Protein AF-0000000080642625 (afdb_homodimer)

Foldseek 3Di:
DDDPVLVVLLVLLLVLVLVVLLPDALVPDAPVVSCVSSVHDPVSVVVVAVGSVRSVVVNLVVVLVVLLVQLVPDPDLDSLLSVLVVCVVSLSNLLSLLPHPCVVVSLVSNLVSQLVSLQVVLVPHDHPLSVCLVPDPCNSVSSSVVSNVSSVVSSCVSPVVDPDDSVRSVVVVVCPCVNVVD/DQDPVLVVLLVLLLVLVLVVLLPAALVPDAPVVSCVSSVHDPVSVVVVAVGSVRSVVVNLVVVLVVLLVQLVPDPDLDSLLSVLVVCVVSLSNLLSLLPHPCVVVSLVSSLVSQLVSLQVVLVPDDHPLSVCLVPDPCNSVSSSVVSNVSSVVSSCVSPVVDPDDSVRSVVVVVCPCVRVVD

Radius of gyration: 21.97 Å; Cα contacts (8 Å, |Δi|>4): 404; chains: 2; bounding box: 51×53×53 Å

pLDDT: mean 86.21, std 11.88, range [26.05, 97.94]

Solvent-accessible surface area (backbone atoms only — not comparable to full-atom values): 19094 Å² total; per-residue (Å²): 130,78,49,75,70,51,48,50,50,51,51,45,48,38,48,44,50,53,56,45,28,50,77,38,42,54,77,75,58,46,67,66,57,48,22,63,76,53,72,48,53,70,69,61,48,55,73,78,29,91,45,68,64,56,44,45,55,52,32,50,50,51,50,47,50,51,50,51,51,48,47,70,69,45,90,52,79,37,68,65,46,36,50,50,51,49,48,61,76,37,43,54,35,47,30,22,44,55,70,23,92,54,25,65,60,53,50,50,53,48,25,55,48,42,17,53,47,46,53,62,43,18,78,75,41,82,33,71,66,22,45,46,34,60,70,40,98,51,37,67,57,48,21,41,22,53,22,29,13,52,46,43,45,51,47,38,42,49,66,60,75,42,92,70,50,70,66,57,53,42,47,49,58,66,44,25,41,25,55,67,39,59,131,78,50,74,69,53,48,51,50,51,50,46,48,38,49,45,50,52,57,45,28,51,76,36,42,54,76,74,57,48,68,65,58,49,22,63,77,54,72,50,51,72,68,62,50,55,72,78,29,90,45,68,63,56,43,46,54,53,32,50,52,49,50,48,50,51,50,52,52,47,46,70,69,46,91,52,81,37,70,65,46,35,51,50,51,50,47,62,78,38,42,53,35,47,30,23,44,55,70,23,91,55,25,65,60,51,51,50,53,49,26,54,50,41,16,52,48,46,54,63,42,17,77,75,44,81,32,72,66,22,45,43,33,60,71,41,96,51,36,68,58,49,21,40,19,52,24,29,13,52,47,45,47,51,48,38,42,49,66,60,77,42,90,70,51,72,66,57,51,44,47,48,59,66,45,23,40,25,56,69,44,44

Nearest PDB structures (foldseek):
  6hs0-assembly1_A  TM=5.561E-01  e=3.247E-04  Mycobacterium tuberculosis H37Rv
  5icj-assembly1_B  TM=5.476E-01  e=5.257E-04  Mycobacterium tuberculosis
  2qib-assembly1_B  TM=6.666E-01  e=9.036E-03  Streptomyces coelicolor A3(2)
  7k1a-assembly1_B  TM=4.190E-01  e=2.487E-02  Pseudomonas putida DOT-T1E
  8v90-assembly2_C  TM=4.269E-01  e=3.321E-02  Pseudomonas putida DOT-T1E

Secondary structure (DSSP, 8-state):
---HHHHHHHHHHHHHHHHHTTTS-GGG--HHHHHHHHT--HHHHHHH-SSHHHHHHHHHHHHHHHHHHHHHHS--SSHHHHHHHHHHHTHHHHHHHHTSTTHHHHHHHHHHHHHHHHHHHHTT--SHHHHHHHH-S-HHHHHHHHHHHHHHHHHHHHTTS----HHHHHHHHHSHHHHT--/---HHHHHHHHHHHHHHHHHTTTS-GGG--HHHHHHHHT--HHHHHHH-SSHHHHHHHHHHHHHHHHHHHHHHS--SSHHHHHHHHHHHTHHHHHHHHTSTTHHHHHHHHHHHHHHHHHHHHTT--SHHHHHHHH-S-HHHHHHHHHHHHHHHHHHHHTTS----HHHHHHHHHSHHHHT--

InterPro domains:
  IPR001647 DNA-binding HTH domain, TetR-type [PF00440] (13-56)
  IPR001647 DNA-binding HTH domain, TetR-type [PS50977] (7-67)
  IPR009057 Homedomain-like superfamily [SSF46689] (7-69)
  IPR039532 Transcriptional regulator TetR, C-terminal, Firmicutes type [PF14278] (78-174)
  IPR050624 Nucleoid occlusion factor SlmA/HTH-type transcriptional regulator [PTHR43479] (5-173)

Sequence (364 aa):
MYTSAQKRTVQHIIQTCFDLLHEIDFDQLTVQKICEESDINRSTFYRYFEDKYNLLYHVTQHITELLYKEVQATRCDSIFEALIYYVDANKKLFKHLAISSRQVDIFNALNQIGSKLLKEQSSTNNDVLSIKIRHSKHPQLLCDFYSSGIIEVLKQWQKNNYTYTVDELVEMTKEGPDNIFLMYTSAQKRTVQHIIQTCFDLLHEIDFDQLTVQKICEESDINRSTFYRYFEDKYNLLYHVTQHITELLYKEVQATRCDSIFEALIYYVDANKKLFKHLAISSRQVDIFNALNQIGSKLLKEQSSTNNDVLSIKIRHSKHPQLLCDFYSSGIIEVLKQWQKNNYTYTVDELVEMTKEGPDNIFL

Organism: Staphylococcus saprophyticus subsp. saprophyticus (strain ATCC 15305 / DSM 20229 / NCIMB 8711 / NCTC 7292 / S-41) (NCBI:txid342451)

Structure (mmCIF, N/CA/C/O backbone):
data_AF-0000000080642625-model_v1
#
loop_
_entity.id
_entity.type
_entity.pdbx_description
1 polymer 'Putative transcriptional regulators'
#
loop_
_atom_site.group_PDB
_atom_site.id
_atom_site.type_symbol
_atom_site.label_atom_id
_atom_site.label_alt_id
_atom_site.label_comp_id
_atom_site.label_asym_id
_atom_site.label_entity_id
_atom_site.label_seq_id
_atom_site.pdbx_PDB_ins_code
_atom_site.Cartn_x
_atom_site.Cartn_y
_atom_site.Cartn_z
_atom_site.occupancy
_atom_site.B_iso_or_equiv
_atom_site.auth_seq_id
_atom_site.auth_comp_id
_atom_site.auth_asym_id
_atom_site.auth_atom_id
_atom_site.pdbx_PDB_model_num
ATOM 1 N N . MET A 1 1 ? 18.188 10.844 24.875 1 68.75 1 MET A N 1
ATOM 2 C CA . MET A 1 1 ? 17.016 11.711 24.953 1 68.75 1 MET A CA 1
ATOM 3 C C . MET A 1 1 ? 17.344 13.117 24.453 1 68.75 1 MET A C 1
ATOM 5 O O . MET A 1 1 ? 18.328 13.719 24.891 1 68.75 1 MET A O 1
ATOM 9 N N . TYR A 1 2 ? 16.656 13.453 23.391 1 76 2 TYR A N 1
ATOM 10 C CA . TYR A 1 2 ? 16.953 14.758 22.812 1 76 2 TYR A CA 1
ATOM 11 C C . TYR A 1 2 ? 16.609 15.875 23.781 1 76 2 TYR A C 1
ATOM 13 O O . TYR A 1 2 ? 15.625 15.789 24.516 1 76 2 TYR A O 1
ATOM 21 N N . THR A 1 3 ? 17.469 16.797 23.984 1 87.5 3 THR A N 1
ATOM 22 C CA . THR A 1 3 ? 17.156 18.031 24.703 1 87.5 3 THR A CA 1
ATOM 23 C C . THR A 1 3 ? 16.062 18.812 23.984 1 87.5 3 THR A C 1
ATOM 25 O O . THR A 1 3 ? 15.703 18.5 22.859 1 87.5 3 THR A O 1
ATOM 28 N N . SER A 1 4 ? 15.43 19.781 24.719 1 89.06 4 SER A N 1
ATOM 29 C CA . SER A 1 4 ? 14.391 20.609 24.125 1 89.06 4 SER A CA 1
ATOM 30 C C . SER A 1 4 ? 14.898 21.312 22.875 1 89.06 4 SER A C 1
ATOM 32 O O . SER A 1 4 ? 14.172 21.438 21.891 1 89.06 4 SER A O 1
ATOM 34 N N . ALA A 1 5 ? 16.094 21.828 22.953 1 87.88 5 ALA A N 1
ATOM 35 C CA . ALA A 1 5 ? 16.703 22.5 21.812 1 87.88 5 ALA A CA 1
ATOM 36 C C . ALA A 1 5 ? 16.891 21.547 20.625 1 87.88 5 ALA A C 1
ATOM 38 O O . ALA A 1 5 ? 16.656 21.922 19.484 1 87.88 5 ALA A O 1
ATOM 39 N N . GLN A 1 6 ? 17.297 20.359 20.875 1 90.12 6 GLN A N 1
ATOM 40 C CA . GLN A 1 6 ? 17.5 19.344 19.844 1 90.12 6 GLN A CA 1
ATOM 41 C C . GLN A 1 6 ? 16.188 18.953 19.188 1 90.12 6 GLN A C 1
ATOM 43 O O . GLN A 1 6 ? 16.109 18.781 17.969 1 90.12 6 GLN A O 1
ATOM 48 N N . LYS A 1 7 ? 15.172 18.891 20.016 1 92.12 7 LYS A N 1
ATOM 49 C CA . LYS A 1 7 ? 13.852 18.562 19.5 1 92.12 7 LYS A CA 1
ATOM 50 C C . LYS A 1 7 ? 13.352 19.656 18.547 1 92.12 7 LYS A C 1
ATOM 52 O O . LYS A 1 7 ? 12.734 19.359 17.531 1 92.12 7 LYS A O 1
ATOM 57 N N . ARG A 1 8 ? 13.586 20.891 18.906 1 93.44 8 ARG A N 1
ATOM 58 C CA . ARG A 1 8 ? 13.188 22.016 18.062 1 93.44 8 ARG A CA 1
ATOM 59 C C . ARG A 1 8 ? 13.922 21.984 16.734 1 93.44 8 ARG A C 1
ATOM 61 O O . ARG A 1 8 ? 13.344 22.312 15.695 1 93.44 8 ARG A O 1
ATOM 68 N N . THR A 1 9 ? 15.18 21.625 16.859 1 94.5 9 THR A N 1
ATOM 69 C CA . THR A 1 9 ? 15.977 21.531 15.633 1 94.5 9 THR A CA 1
ATOM 70 C C . THR A 1 9 ? 15.422 20.438 14.719 1 94.5 9 THR A C 1
ATOM 72 O O . THR A 1 9 ? 15.266 20.656 13.516 1 94.5 9 THR A O 1
ATOM 75 N N . VAL A 1 10 ? 15.102 19.328 15.281 1 96.12 10 VAL A N 1
ATOM 76 C CA . VAL A 1 10 ? 14.555 18.203 14.531 1 96.12 10 VAL A CA 1
ATOM 77 C C . VAL A 1 10 ? 13.25 18.625 13.852 1 96.12 10 VAL A C 1
ATOM 79 O O . VAL A 1 10 ? 13.055 18.391 12.656 1 96.12 10 VAL A O 1
ATOM 82 N N . GLN A 1 11 ? 12.43 19.281 14.578 1 96.06 11 GLN A N 1
ATOM 83 C CA . GLN A 1 11 ? 11.141 19.719 14.047 1 96.06 11 GLN A CA 1
ATOM 84 C C . GLN A 1 11 ? 11.32 20.75 12.938 1 96.06 11 GLN A C 1
ATOM 86 O O . GLN A 1 11 ? 10.57 20.75 11.961 1 96.06 11 GLN A O 1
ATOM 91 N N . HIS A 1 12 ? 12.289 21.547 13.219 1 96.94 12 HIS A N 1
ATOM 92 C CA . HIS A 1 12 ? 12.586 22.562 12.219 1 96.94 12 HIS A CA 1
ATOM 93 C C . HIS A 1 12 ? 13.023 21.922 10.898 1 96.94 12 HIS A C 1
ATOM 95 O O . HIS A 1 12 ? 12.586 22.344 9.828 1 96.94 12 HIS A O 1
ATOM 101 N N . ILE A 1 13 ? 13.836 20.906 10.961 1 97.56 13 ILE A N 1
ATOM 102 C CA . ILE A 1 13 ? 14.32 20.219 9.773 1 97.56 13 ILE A CA 1
ATOM 103 C C . ILE A 1 13 ? 13.156 19.5 9.086 1 97.56 13 ILE A C 1
ATOM 105 O O . ILE A 1 13 ? 13 19.594 7.863 1 97.56 13 ILE A O 1
ATOM 109 N N . ILE A 1 14 ? 12.32 18.875 9.828 1 97.31 14 ILE A N 1
ATOM 110 C CA . ILE A 1 14 ? 11.156 18.172 9.312 1 97.31 14 ILE A CA 1
ATOM 111 C C . ILE A 1 14 ? 10.227 19.156 8.602 1 97.31 14 ILE A C 1
ATOM 113 O O . ILE A 1 14 ? 9.797 18.906 7.473 1 97.31 14 ILE A O 1
ATOM 117 N N . GLN A 1 15 ? 10.016 20.297 9.25 1 96.5 15 GLN A N 1
ATOM 118 C CA . GLN A 1 15 ? 9.133 21.312 8.688 1 96.5 15 GLN A CA 1
ATOM 119 C C . GLN A 1 15 ? 9.711 21.891 7.398 1 96.5 15 GLN A C 1
ATOM 121 O O . GLN A 1 15 ? 8.984 22.141 6.434 1 96.5 15 GLN A O 1
ATOM 126 N N . THR A 1 16 ? 10.938 22.125 7.461 1 97.56 16 THR A N 1
ATOM 127 C CA . THR A 1 16 ? 11.602 22.656 6.273 1 97.56 16 THR A CA 1
ATOM 128 C C . THR A 1 16 ? 11.469 21.688 5.102 1 97.56 16 THR A C 1
ATOM 130 O O . THR A 1 16 ? 11.141 22.094 3.984 1 97.56 16 THR A O 1
ATOM 133 N N . CYS A 1 17 ? 11.773 20.422 5.332 1 96.75 17 CYS A N 1
ATOM 134 C CA . CYS A 1 17 ? 11.625 19.406 4.289 1 96.75 17 CYS A CA 1
ATOM 135 C C . CYS A 1 17 ? 10.18 19.344 3.793 1 96.75 17 CYS A C 1
ATOM 137 O O . CYS A 1 17 ? 9.938 19.297 2.586 1 96.75 17 CYS A O 1
ATOM 139 N N . PHE A 1 18 ? 9.289 19.375 4.723 1 95.75 18 PHE A N 1
ATOM 140 C CA . PHE A 1 18 ? 7.867 19.375 4.418 1 95.75 18 PHE A CA 1
ATOM 141 C C . PHE A 1 18 ? 7.516 20.531 3.477 1 95.75 18 PHE A C 1
ATOM 143 O O . PHE A 1 18 ? 6.82 20.328 2.477 1 95.75 18 PHE A O 1
ATOM 150 N N . ASP A 1 19 ? 8.023 21.656 3.779 1 95.75 19 ASP A N 1
ATOM 151 C CA . ASP A 1 19 ? 7.746 22.828 2.973 1 95.75 19 ASP A CA 1
ATOM 152 C C . ASP A 1 19 ? 8.375 22.719 1.587 1 95.75 19 ASP A C 1
ATOM 154 O O . ASP A 1 19 ? 7.766 23.094 0.587 1 95.75 19 ASP A O 1
ATOM 158 N N . LEU A 1 20 ? 9.539 22.203 1.566 1 96.38 20 LEU A N 1
ATOM 159 C CA . LEU A 1 20 ? 10.25 22.047 0.302 1 96.38 20 LEU A CA 1
ATOM 160 C C . LEU A 1 20 ? 9.508 21.078 -0.623 1 96.38 20 LEU A C 1
ATOM 162 O O . LEU A 1 20 ? 9.531 21.25 -1.844 1 96.38 20 LEU A O 1
ATOM 166 N N . LEU A 1 21 ? 8.828 20.125 -0.068 1 95.06 21 LEU A N 1
ATOM 167 C CA . LEU A 1 21 ? 8.133 19.109 -0.844 1 95.06 21 LEU A CA 1
ATOM 168 C C . LEU A 1 21 ? 6.898 19.688 -1.527 1 95.06 21 LEU A C 1
ATOM 170 O O . LEU A 1 21 ? 6.332 19.062 -2.424 1 95.06 21 LEU A O 1
ATOM 174 N N . HIS A 1 22 ? 6.535 20.875 -1.138 1 93.88 22 HIS A N 1
ATOM 175 C CA . HIS A 1 22 ? 5.469 21.562 -1.854 1 93.88 22 HIS A CA 1
ATOM 176 C C . HIS A 1 22 ? 5.973 22.125 -3.18 1 93.88 22 HIS A C 1
ATOM 178 O O . HIS A 1 22 ? 5.176 22.453 -4.062 1 93.88 22 HIS A O 1
ATOM 184 N N . GLU A 1 23 ? 7.277 22.156 -3.309 1 93.06 23 GLU A N 1
ATOM 185 C CA . GLU A 1 23 ? 7.852 22.828 -4.469 1 93.06 23 GLU A CA 1
ATOM 186 C C . GLU A 1 23 ? 8.688 21.875 -5.305 1 93.06 23 GLU A C 1
ATOM 188 O O . GLU A 1 23 ? 8.859 22.078 -6.512 1 93.06 23 GLU A O 1
A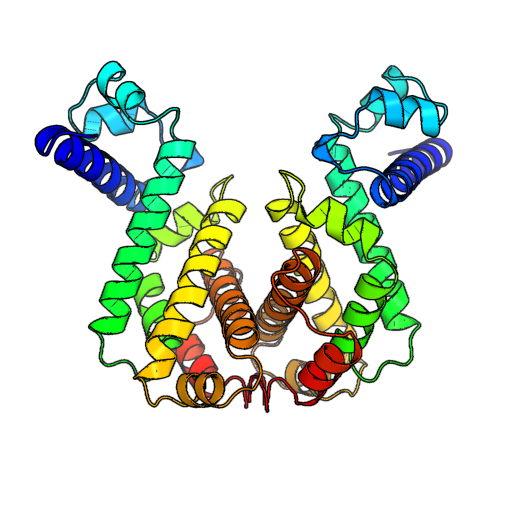TOM 193 N N . ILE A 1 24 ? 9.266 20.891 -4.59 1 92.19 24 ILE A N 1
ATOM 194 C CA . ILE A 1 24 ? 10.242 20.031 -5.246 1 92.19 24 ILE A CA 1
ATOM 195 C C . ILE A 1 24 ? 9.859 18.578 -5.035 1 92.19 24 ILE A C 1
ATOM 197 O O . ILE A 1 24 ? 9.43 18.188 -3.947 1 92.19 24 ILE A O 1
ATOM 201 N N . ASP A 1 25 ? 10.117 17.828 -6.094 1 90.62 25 ASP A N 1
ATOM 202 C CA . ASP A 1 25 ? 9.977 16.375 -5.977 1 90.62 25 ASP A CA 1
ATOM 203 C C . ASP A 1 25 ? 11.008 15.797 -5.012 1 90.62 25 ASP A C 1
ATOM 205 O O . ASP A 1 25 ? 12.156 16.234 -4.996 1 90.62 25 ASP A O 1
ATOM 209 N N . PHE A 1 26 ? 10.57 14.867 -4.285 1 91.25 26 PHE A N 1
ATOM 210 C CA . PHE A 1 26 ? 11.445 14.32 -3.256 1 91.25 26 PHE A CA 1
ATOM 211 C C . PHE A 1 26 ? 12.727 13.773 -3.871 1 91.25 26 PHE A C 1
ATOM 213 O O . PHE A 1 26 ? 13.812 13.93 -3.305 1 91.25 26 PHE A O 1
ATOM 220 N N . ASP A 1 27 ? 12.562 13.094 -4.922 1 93.75 27 ASP A N 1
ATOM 221 C CA . ASP A 1 27 ? 13.734 12.477 -5.543 1 93.75 27 ASP A CA 1
ATOM 222 C C . ASP A 1 27 ? 14.758 13.523 -5.957 1 93.75 27 ASP A C 1
ATOM 224 O O . ASP A 1 27 ? 15.961 13.242 -6.008 1 93.75 27 ASP A O 1
ATOM 228 N N . GLN A 1 28 ? 14.375 14.656 -6.152 1 94.12 28 GLN A N 1
ATOM 229 C CA . GLN A 1 28 ? 15.258 15.734 -6.57 1 94.12 28 GLN A CA 1
ATOM 230 C C . GLN A 1 28 ? 15.781 16.516 -5.363 1 94.12 28 GLN A C 1
ATOM 232 O O . GLN A 1 28 ? 16.688 17.344 -5.496 1 94.12 28 GLN A O 1
ATOM 237 N N . LEU A 1 29 ? 15.211 16.312 -4.258 1 94.69 29 LEU A N 1
ATOM 238 C CA . LEU A 1 29 ? 15.617 17 -3.041 1 94.69 29 LEU A CA 1
ATOM 239 C C . LEU A 1 29 ? 16.938 16.438 -2.508 1 94.69 29 LEU A C 1
ATOM 241 O O . LEU A 1 29 ? 17.109 15.219 -2.457 1 94.69 29 LEU A O 1
ATOM 245 N N . THR A 1 30 ? 17.859 17.266 -2.178 1 94.81 30 THR A N 1
ATOM 246 C CA . THR A 1 30 ? 19.156 16.828 -1.655 1 94.81 30 THR A CA 1
ATOM 247 C C . THR A 1 30 ? 19.328 17.266 -0.201 1 94.81 30 THR A C 1
ATOM 249 O O . THR A 1 30 ? 18.656 18.188 0.259 1 94.81 30 THR A O 1
ATOM 252 N N . VAL A 1 31 ? 20.266 16.547 0.426 1 97 31 VAL A N 1
ATOM 253 C CA . VAL A 1 31 ? 20.594 16.906 1.798 1 97 31 VAL A CA 1
ATOM 254 C C . VAL A 1 31 ? 21.172 18.328 1.828 1 97 31 VAL A C 1
ATOM 256 O O . VAL A 1 31 ? 20.859 19.109 2.73 1 97 31 VAL A O 1
ATOM 259 N N . GLN A 1 32 ? 21.891 18.625 0.853 1 96.81 32 GLN A N 1
ATOM 260 C CA . GLN A 1 32 ? 22.484 19.953 0.764 1 96.81 32 GLN A CA 1
ATOM 261 C C . GLN A 1 32 ? 21.406 21.031 0.728 1 96.81 32 GLN A C 1
ATOM 263 O O . GLN A 1 32 ? 21.5 22.031 1.448 1 96.81 32 GLN A O 1
ATOM 268 N N . LYS A 1 33 ? 20.484 20.922 -0.078 1 97.06 33 LYS A N 1
ATOM 269 C CA . LYS A 1 33 ? 19.422 21.906 -0.199 1 97.06 33 LYS A CA 1
ATOM 270 C C . LYS A 1 33 ? 18.641 22.031 1.107 1 97.06 33 LYS A C 1
ATOM 272 O O . LYS A 1 33 ? 18.281 23.141 1.516 1 97.06 33 LYS A O 1
ATOM 277 N N . ILE A 1 34 ? 18.359 20.906 1.757 1 97.38 34 ILE A N 1
ATOM 278 C CA . ILE A 1 34 ? 17.672 20.891 3.035 1 97.38 34 ILE A CA 1
ATOM 279 C C . ILE A 1 34 ? 18.469 21.672 4.07 1 97.38 34 ILE A C 1
ATOM 281 O O . ILE A 1 34 ? 17.922 22.5 4.805 1 97.38 34 ILE A O 1
ATOM 285 N N . CYS A 1 35 ? 19.703 21.406 4.098 1 97.75 35 CYS A N 1
ATOM 286 C CA . CYS A 1 35 ? 20.578 22.094 5.035 1 97.75 35 CYS A CA 1
ATOM 287 C C . CYS A 1 35 ? 20.594 23.594 4.766 1 97.75 35 CYS A C 1
ATOM 289 O O . CYS A 1 35 ? 20.484 24.391 5.695 1 97.75 35 CYS A O 1
ATOM 291 N N . GLU A 1 36 ? 20.672 24 3.551 1 97.62 36 GLU A N 1
ATOM 292 C CA . GLU A 1 36 ? 20.672 25.406 3.156 1 97.62 36 GLU A CA 1
ATOM 293 C C . GLU A 1 36 ? 19.391 26.109 3.578 1 97.62 36 GLU A C 1
ATOM 295 O O . GLU A 1 36 ? 19.422 27.188 4.148 1 97.62 36 GLU A O 1
ATOM 300 N N . GLU A 1 37 ? 18.297 25.484 3.369 1 97.19 37 GLU A N 1
ATOM 301 C CA . GLU A 1 37 ? 17 26.094 3.645 1 97.19 37 GLU A CA 1
ATOM 302 C C . GLU A 1 37 ? 16.703 26.109 5.141 1 97.19 37 GLU A C 1
ATOM 304 O O . GLU A 1 37 ? 15.953 26.969 5.621 1 97.19 37 GLU A O 1
ATOM 309 N N . SER A 1 38 ? 17.234 25.156 5.828 1 97.12 38 SER A N 1
ATOM 310 C CA . SER A 1 38 ? 17.031 25.094 7.27 1 97.12 38 SER A CA 1
ATOM 311 C C . SER A 1 38 ? 18.125 25.844 8.023 1 97.12 38 SER A C 1
ATOM 313 O O . SER A 1 38 ? 18.094 25.922 9.258 1 97.12 38 SER A O 1
ATOM 315 N N . ASP A 1 39 ? 19.062 26.25 7.367 1 97 39 ASP A N 1
ATOM 316 C CA . ASP A 1 39 ? 20.188 27 7.957 1 97 39 ASP A CA 1
ATOM 317 C C . ASP A 1 39 ? 20.922 26.141 8.984 1 97 39 ASP A C 1
ATOM 319 O O . ASP A 1 39 ? 21.125 26.562 10.125 1 97 39 ASP A O 1
ATOM 323 N N . ILE A 1 40 ? 21.203 24.906 8.555 1 96.56 40 ILE A N 1
ATOM 324 C CA . ILE A 1 40 ? 22.016 24.016 9.383 1 96.56 40 ILE A CA 1
ATOM 325 C C . ILE A 1 40 ? 23.141 23.406 8.539 1 96.56 40 ILE A C 1
ATOM 327 O O . ILE A 1 40 ? 23.094 23.438 7.305 1 96.56 40 ILE A O 1
ATOM 331 N N . ASN A 1 41 ? 24.156 22.891 9.172 1 95.56 41 ASN A N 1
ATOM 332 C CA . ASN A 1 41 ? 25.234 22.203 8.461 1 95.56 41 ASN A CA 1
ATOM 333 C C . ASN A 1 41 ? 24.953 20.719 8.305 1 95.56 41 ASN A C 1
ATOM 335 O O . ASN A 1 41 ? 24.062 20.172 8.945 1 95.56 41 ASN A O 1
ATOM 339 N N . ARG A 1 42 ? 25.766 20.078 7.383 1 96 42 ARG A N 1
ATOM 340 C CA . ARG A 1 42 ? 25.562 18.672 7.078 1 96 42 ARG A CA 1
ATOM 341 C C . ARG A 1 42 ? 25.828 17.797 8.305 1 96 42 ARG A C 1
ATOM 343 O O . ARG A 1 42 ? 25.156 16.797 8.508 1 96 42 ARG A O 1
ATOM 350 N N . SER A 1 43 ? 26.75 18.266 9.086 1 96.12 43 SER A N 1
ATOM 351 C CA . SER A 1 43 ? 27.078 17.5 10.289 1 96.12 43 SER A CA 1
ATOM 352 C C . SER A 1 43 ? 25.891 17.438 11.242 1 96.12 43 SER A C 1
ATOM 354 O O . SER A 1 43 ? 25.609 16.406 11.852 1 96.12 43 SER A O 1
ATOM 356 N N . THR A 1 44 ? 25.234 18.578 11.359 1 95.81 44 THR A N 1
ATOM 357 C CA . THR A 1 44 ? 24.031 18.656 12.203 1 95.81 44 THR A CA 1
ATOM 358 C C . THR A 1 44 ? 22.922 17.766 11.656 1 95.81 44 THR A C 1
ATOM 360 O O . THR A 1 44 ? 22.25 17.062 12.414 1 95.81 44 THR A O 1
ATOM 363 N N . PHE A 1 45 ? 22.766 17.766 10.297 1 97.94 45 PHE A N 1
ATOM 364 C CA . PHE A 1 45 ? 21.766 16.906 9.672 1 97.94 45 PHE A CA 1
ATOM 365 C C . PHE A 1 45 ? 22 15.453 10.047 1 97.94 45 PHE A C 1
ATOM 367 O O . PHE A 1 45 ? 21.078 14.758 10.484 1 97.94 45 PHE A O 1
ATOM 374 N N . TYR A 1 46 ? 23.219 15 10.016 1 96.44 46 TYR A N 1
ATOM 375 C CA . TYR A 1 46 ? 23.547 13.586 10.172 1 96.44 46 TYR A CA 1
ATOM 376 C C . TYR A 1 46 ? 23.562 13.188 11.641 1 96.44 46 TYR A C 1
ATOM 378 O O . TYR A 1 46 ? 23.594 12 11.969 1 96.44 46 TYR A O 1
ATOM 386 N N . ARG A 1 47 ? 23.516 14.188 12.484 1 95.94 47 ARG A N 1
ATOM 387 C CA . ARG A 1 47 ? 23.328 13.922 13.906 1 95.94 47 ARG A CA 1
ATOM 388 C C . ARG A 1 47 ? 21.938 13.336 14.172 1 95.94 47 ARG A C 1
ATOM 390 O O . ARG A 1 47 ? 21.766 12.531 15.086 1 95.94 47 ARG A O 1
ATOM 397 N N . TYR A 1 48 ? 21.031 13.719 13.328 1 96.12 48 TYR A N 1
ATOM 398 C CA . TYR A 1 48 ? 19.641 13.383 13.617 1 96.12 48 TYR A CA 1
ATOM 399 C C . TYR A 1 48 ? 19.094 12.398 12.594 1 96.12 48 TYR A C 1
ATOM 401 O O . TYR A 1 48 ? 18.188 11.609 12.898 1 96.12 48 TYR A O 1
ATOM 409 N N . PHE A 1 49 ? 19.609 12.492 11.344 1 96.94 49 PHE A N 1
ATOM 410 C CA . PHE A 1 49 ? 19.078 11.664 10.273 1 96.94 49 PHE A CA 1
ATOM 411 C C . PHE A 1 49 ? 20.188 10.938 9.539 1 96.94 49 PHE A C 1
ATOM 413 O O . PHE A 1 49 ? 21.234 11.516 9.258 1 96.94 49 PHE A O 1
ATOM 420 N N . GLU A 1 50 ? 19.906 9.703 9.195 1 95.81 50 GLU A N 1
ATOM 421 C CA . GLU A 1 50 ? 20.891 8.906 8.469 1 95.81 50 GLU A CA 1
ATOM 422 C C . GLU A 1 50 ? 21 9.352 7.02 1 95.81 50 GLU A C 1
ATOM 424 O O . GLU A 1 50 ? 22.094 9.352 6.449 1 95.81 50 GLU A O 1
ATOM 429 N N . ASP A 1 51 ? 19.953 9.664 6.363 1 94.25 51 ASP A N 1
ATOM 430 C CA . ASP A 1 51 ? 19.844 10.109 4.98 1 94.25 51 ASP A CA 1
ATOM 431 C C . ASP A 1 51 ? 18.5 10.789 4.727 1 94.25 51 ASP A C 1
ATOM 433 O O . ASP A 1 51 ? 17.703 10.977 5.656 1 94.25 51 ASP A O 1
ATOM 437 N N . LYS A 1 52 ? 18.281 11.211 3.543 1 93.44 52 LYS A N 1
ATOM 438 C CA . LYS A 1 52 ? 17.062 11.938 3.244 1 93.44 52 LYS A CA 1
ATOM 439 C C . LYS A 1 52 ? 15.844 11.016 3.316 1 93.44 52 LYS A C 1
ATOM 441 O O . LYS A 1 52 ? 14.719 11.484 3.539 1 93.44 52 LYS A O 1
ATOM 446 N N . TYR A 1 53 ? 16.062 9.742 3.207 1 90.31 53 TYR A N 1
ATOM 447 C CA . TYR A 1 53 ? 14.945 8.805 3.293 1 90.31 53 TYR A CA 1
ATOM 448 C C . TYR A 1 53 ? 14.492 8.625 4.738 1 90.31 53 TYR A C 1
ATOM 450 O O . TYR A 1 53 ? 13.297 8.5 5.012 1 90.31 53 TYR A O 1
ATOM 458 N N . ASN A 1 54 ? 15.453 8.555 5.543 1 93.38 54 ASN A N 1
ATOM 459 C CA . ASN A 1 54 ? 15.117 8.562 6.965 1 93.38 54 ASN A CA 1
ATOM 460 C C . ASN A 1 54 ? 14.336 9.82 7.344 1 93.38 54 ASN A C 1
ATOM 462 O O . ASN A 1 54 ? 13.359 9.75 8.102 1 93.38 54 ASN A O 1
ATOM 466 N N . LEU A 1 55 ? 14.773 10.938 6.852 1 95.94 55 LEU A N 1
ATOM 467 C CA . LEU A 1 55 ? 14.055 12.195 7.07 1 95.94 55 LEU A CA 1
ATOM 468 C C . LEU A 1 55 ? 12.641 12.117 6.508 1 95.94 55 LEU A C 1
ATOM 470 O O . LEU A 1 55 ? 11.688 12.578 7.141 1 95.94 55 LEU A O 1
ATOM 474 N N . LEU A 1 56 ? 12.492 11.523 5.34 1 93.06 56 LEU A N 1
ATOM 475 C CA . LEU A 1 56 ? 11.188 11.406 4.699 1 93.06 56 LEU A CA 1
ATOM 476 C C . LEU A 1 56 ? 10.211 10.641 5.582 1 93.06 56 LEU A C 1
ATOM 478 O O . LEU A 1 56 ? 9.031 10.984 5.66 1 93.06 56 LEU A O 1
ATOM 482 N N . TYR A 1 57 ? 10.703 9.688 6.195 1 89.38 57 TYR A N 1
ATOM 483 C CA . TYR A 1 57 ? 9.883 8.922 7.125 1 89.38 57 TYR A CA 1
ATOM 484 C C . TYR A 1 57 ? 9.305 9.82 8.211 1 89.38 57 TYR A C 1
ATOM 486 O O . TYR A 1 57 ? 8.109 9.75 8.516 1 89.38 57 TYR A O 1
ATOM 494 N N . HIS A 1 58 ? 10.078 10.664 8.727 1 93 58 HIS A N 1
ATOM 495 C CA . HIS A 1 58 ? 9.625 11.586 9.766 1 93 58 HIS A CA 1
ATOM 496 C C . HIS A 1 58 ? 8.672 12.625 9.203 1 93 58 HIS A C 1
ATOM 498 O O . HIS A 1 58 ? 7.723 13.031 9.875 1 93 58 HIS A O 1
ATOM 504 N N . VAL A 1 59 ? 8.961 13.023 8.031 1 94.62 59 VAL A N 1
ATOM 505 C CA . VAL A 1 59 ? 8.07 13.969 7.371 1 94.62 59 VAL A CA 1
ATOM 506 C C . VAL A 1 59 ? 6.695 13.336 7.176 1 94.62 59 VAL A C 1
ATOM 508 O O . VAL A 1 59 ? 5.668 13.984 7.395 1 94.62 59 VAL A O 1
ATOM 511 N N . THR A 1 60 ? 6.691 12.117 6.785 1 90.56 60 THR A N 1
ATOM 512 C CA . THR A 1 60 ? 5.43 11.406 6.605 1 90.56 60 THR A CA 1
ATOM 513 C C . THR A 1 60 ? 4.656 11.336 7.918 1 90.56 60 THR A C 1
ATOM 515 O O . THR A 1 60 ? 3.436 11.508 7.934 1 90.56 60 THR A O 1
ATOM 518 N N . GLN A 1 61 ? 5.332 11.141 8.961 1 88.69 61 GLN A N 1
ATOM 519 C CA . GLN A 1 61 ? 4.695 11.133 10.273 1 88.69 61 GLN A CA 1
ATOM 520 C C . GLN A 1 61 ? 4.121 12.508 10.609 1 88.69 61 GLN A C 1
ATOM 522 O O . GLN A 1 61 ? 3.035 12.609 11.188 1 88.69 61 GLN A O 1
ATOM 527 N N . HIS A 1 62 ? 4.883 13.469 10.273 1 92.06 62 HIS A N 1
ATOM 528 C CA . HIS A 1 62 ? 4.426 14.844 10.477 1 92.06 62 HIS A CA 1
ATOM 529 C C . HIS A 1 62 ? 3.152 15.117 9.688 1 92.06 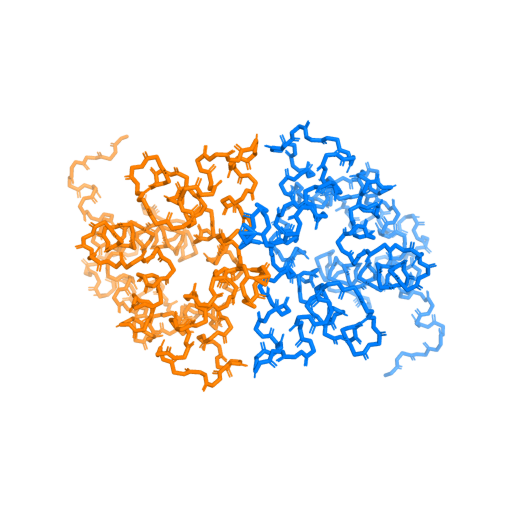62 HIS A C 1
ATOM 531 O O . HIS A 1 62 ? 2.203 15.711 10.211 1 92.06 62 HIS A O 1
ATOM 537 N N . ILE A 1 63 ? 3.102 14.703 8.492 1 90.44 63 ILE A N 1
ATOM 538 C CA . ILE A 1 63 ? 1.932 14.867 7.641 1 90.44 63 ILE A CA 1
ATOM 539 C C . ILE A 1 63 ? 0.73 14.164 8.266 1 90.44 63 ILE A C 1
ATOM 541 O O . ILE A 1 63 ? -0.373 14.711 8.297 1 90.44 63 ILE A O 1
ATOM 545 N N . THR A 1 64 ? 0.932 13.031 8.773 1 83.88 64 THR A N 1
ATOM 546 C CA . THR A 1 64 ? -0.129 12.25 9.398 1 83.88 64 THR A CA 1
ATOM 547 C C . THR A 1 64 ? -0.697 12.977 10.609 1 83.88 64 THR A C 1
ATOM 549 O O . THR A 1 64 ? -1.911 12.984 10.828 1 83.88 64 THR A O 1
ATOM 552 N N . GLU A 1 65 ? 0.166 13.562 11.328 1 84.19 65 GLU A N 1
ATOM 553 C CA . GLU A 1 65 ? -0.275 14.336 12.484 1 84.19 65 GLU A CA 1
ATOM 554 C C . GLU A 1 65 ? -1.115 15.539 12.055 1 84.19 65 GLU A C 1
ATOM 556 O O . GLU A 1 65 ? -2.113 15.867 12.703 1 84.19 65 GLU A O 1
ATOM 561 N N . LEU A 1 66 ? -0.681 16.141 11.055 1 85.44 66 LEU A N 1
ATOM 562 C CA . LEU A 1 66 ? -1.424 17.297 10.531 1 85.44 66 LEU A CA 1
ATOM 563 C C . LEU A 1 66 ? -2.797 16.859 10.031 1 85.44 66 LEU A C 1
ATOM 565 O O . LEU A 1 66 ? -3.793 17.547 10.266 1 85.44 66 LEU A O 1
ATOM 569 N N . LEU A 1 67 ? -2.799 15.727 9.367 1 80.38 67 LEU A N 1
ATOM 570 C CA . LEU A 1 67 ? -4.062 15.18 8.883 1 80.38 67 LEU A CA 1
ATOM 571 C C . LEU A 1 67 ? -5.004 14.875 10.039 1 80.38 67 LEU A C 1
ATOM 573 O O . LEU A 1 67 ? -6.199 15.172 9.977 1 80.38 67 LEU A O 1
ATOM 577 N N . TYR A 1 68 ? -4.457 14.336 11.039 1 78.44 68 TYR A N 1
ATOM 578 C CA . TYR A 1 68 ? -5.23 14.016 12.227 1 78.44 68 TYR A CA 1
ATOM 579 C C . TYR A 1 68 ? -5.855 15.266 12.828 1 78.44 68 TYR A C 1
ATOM 581 O O . TYR A 1 68 ? -7.047 15.281 13.148 1 78.44 68 TYR A O 1
ATOM 589 N N . LYS A 1 69 ? -5.066 16.25 12.898 1 82.38 69 LYS A N 1
ATOM 590 C CA . LYS A 1 69 ? -5.543 17.516 13.469 1 82.38 69 LYS A CA 1
ATOM 591 C C . LYS A 1 69 ? -6.621 18.141 12.586 1 82.38 69 LYS A C 1
ATOM 593 O O . LYS A 1 69 ? -7.594 18.703 13.086 1 82.38 69 LYS A O 1
ATOM 598 N N . GLU A 1 70 ? -6.449 18 11.344 1 78.94 70 GLU A N 1
ATOM 599 C CA . GLU A 1 70 ? -7.422 18.547 10.398 1 78.94 70 GLU A CA 1
ATOM 600 C C . GLU A 1 70 ? -8.766 17.828 10.516 1 78.94 70 GLU A C 1
ATOM 602 O O . GLU A 1 70 ? -9.82 18.453 10.477 1 78.94 70 GLU A O 1
ATOM 607 N N . VAL A 1 71 ? -8.727 16.562 10.602 1 76.12 71 VAL A N 1
ATOM 608 C CA . VAL A 1 71 ? -9.945 15.758 10.711 1 76.12 71 VAL A CA 1
ATOM 609 C C . VAL A 1 71 ? -10.68 16.109 12.008 1 76.12 71 VAL A C 1
ATOM 611 O O . VAL A 1 71 ? -11.906 16.219 12.016 1 76.12 71 VAL A O 1
ATOM 614 N N . GLN A 1 72 ? -9.93 16.391 12.977 1 75.94 72 GLN A N 1
ATOM 615 C CA . GLN A 1 72 ? -10.531 16.719 14.266 1 75.94 72 GLN A CA 1
ATOM 616 C C . GLN A 1 72 ? -11.109 18.125 14.266 1 75.94 72 GLN A C 1
ATOM 618 O O . GLN A 1 72 ? -12.102 18.391 14.945 1 75.94 72 GLN A O 1
ATOM 623 N N . ALA A 1 73 ? -10.5 18.938 13.477 1 75.81 73 ALA A N 1
ATOM 624 C CA . ALA A 1 73 ? -10.875 20.344 13.484 1 75.81 73 ALA A CA 1
ATOM 625 C C . ALA A 1 73 ? -12.055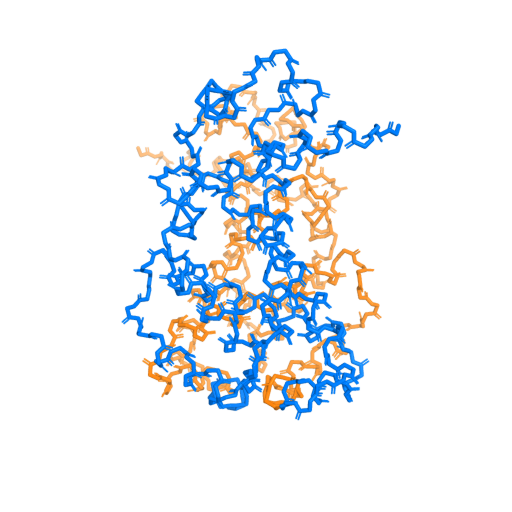 20.609 12.562 1 75.81 73 ALA A C 1
ATOM 627 O O . ALA A 1 73 ? -12.828 21.547 12.789 1 75.81 73 ALA A O 1
ATOM 628 N N . THR A 1 74 ? -12.078 19.844 11.555 1 71.31 74 THR A N 1
ATOM 629 C CA . THR A 1 74 ? -13.078 20.156 10.539 1 71.31 74 THR A CA 1
ATOM 630 C C . THR A 1 74 ? -14.398 19.453 10.844 1 71.31 74 THR A C 1
ATOM 632 O O . THR A 1 74 ? -14.414 18.406 11.5 1 71.31 74 THR A O 1
ATOM 635 N N . ARG A 1 75 ? -15.383 20.156 10.68 1 66.06 75 ARG A N 1
ATOM 636 C CA . ARG A 1 75 ? -16.75 19.672 10.797 1 66.06 75 ARG A CA 1
ATOM 637 C C . ARG A 1 75 ? -17.172 18.906 9.539 1 66.06 75 ARG A C 1
ATOM 639 O O . ARG A 1 75 ? -18 19.375 8.766 1 66.06 75 ARG A O 1
ATOM 646 N N . CYS A 1 76 ? -16.328 18.031 9.211 1 71.44 76 CYS A N 1
ATOM 647 C CA . CYS A 1 76 ? -16.703 17.266 8.031 1 71.44 76 CYS A CA 1
ATOM 648 C C . CYS A 1 76 ? -17.641 16.125 8.391 1 71.44 76 CYS A C 1
ATOM 650 O O . CYS A 1 76 ? -17.672 15.672 9.539 1 71.44 76 CYS A O 1
ATOM 652 N N . ASP A 1 77 ? -18.438 15.742 7.414 1 68.31 77 ASP A N 1
ATOM 653 C CA . ASP A 1 77 ? -19.438 14.695 7.621 1 68.31 77 ASP A CA 1
ATOM 654 C C . ASP A 1 77 ? -18.766 13.328 7.758 1 68.31 77 ASP A C 1
ATOM 656 O O . ASP A 1 77 ? -19.328 12.422 8.375 1 68.31 77 ASP A O 1
ATOM 660 N N . SER A 1 78 ? -17.609 13.297 7.105 1 75.19 78 SER A N 1
ATOM 661 C CA . SER A 1 78 ? -16.906 12.016 7.164 1 75.19 78 SER A CA 1
ATOM 662 C C . SER A 1 78 ? -15.398 12.203 7.152 1 75.19 78 SER A C 1
ATOM 664 O O . SER A 1 78 ? -14.898 13.219 6.652 1 75.19 78 SER A O 1
ATOM 666 N N . ILE A 1 79 ? -14.75 11.273 7.711 1 78.75 79 ILE A N 1
ATOM 667 C CA . ILE A 1 79 ? -13.289 11.281 7.73 1 78.75 79 ILE A CA 1
ATOM 668 C C . ILE A 1 79 ? -12.75 11.305 6.301 1 78.75 79 ILE A C 1
ATOM 670 O O . ILE A 1 79 ? -11.75 11.961 6.016 1 78.75 79 ILE A O 1
ATOM 674 N N . PHE A 1 80 ? -13.422 10.617 5.387 1 82.38 80 PHE A N 1
ATOM 675 C CA . PHE A 1 80 ? -13 10.578 3.992 1 82.38 80 PHE A CA 1
ATOM 676 C C . PHE A 1 80 ? -13.07 11.969 3.369 1 82.38 80 PHE A C 1
ATOM 678 O O . PHE A 1 80 ? -12.164 12.367 2.627 1 82.38 80 PHE A O 1
ATOM 685 N N . GLU A 1 81 ? -14.141 12.617 3.721 1 83.75 81 GLU A N 1
ATOM 686 C CA . GLU A 1 81 ? -14.289 13.977 3.213 1 83.75 81 GLU A CA 1
ATOM 687 C C . GLU A 1 81 ? -13.148 14.875 3.691 1 83.75 81 GLU A C 1
ATOM 689 O O . GLU A 1 81 ? -12.586 15.648 2.91 1 83.75 81 GLU A O 1
ATOM 694 N N . ALA A 1 82 ? -12.82 14.742 4.949 1 83.25 82 ALA A N 1
ATOM 695 C CA . ALA A 1 82 ? -11.734 15.531 5.523 1 83.25 82 ALA A CA 1
ATOM 696 C C . ALA A 1 82 ? -10.414 15.227 4.832 1 83.25 82 ALA A C 1
ATOM 698 O O . ALA A 1 82 ? -9.633 16.141 4.539 1 83.25 82 ALA A O 1
ATOM 699 N N . LEU A 1 83 ? -10.148 13.984 4.547 1 86.06 83 LEU A N 1
ATOM 700 C CA . LEU A 1 83 ? -8.914 13.57 3.885 1 86.06 83 LEU A CA 1
ATOM 701 C C . LEU A 1 83 ? -8.852 14.109 2.461 1 86.06 83 LEU A C 1
ATOM 703 O O . LEU A 1 83 ? -7.805 14.594 2.021 1 86.06 83 LEU A O 1
ATOM 707 N N . ILE A 1 84 ? -9.938 14.055 1.784 1 87.62 84 ILE A N 1
ATOM 708 C CA . ILE A 1 84 ? -10.008 14.531 0.407 1 87.62 84 ILE A CA 1
ATOM 709 C C . ILE A 1 84 ? -9.703 16.016 0.363 1 87.62 84 ILE A C 1
ATOM 711 O O . ILE A 1 84 ? -8.891 16.469 -0.452 1 87.62 84 ILE A O 1
ATOM 715 N N . TYR A 1 85 ? -10.336 16.734 1.232 1 86.88 85 TYR A N 1
ATOM 716 C CA . TYR A 1 85 ? -10.109 18.172 1.271 1 86.88 85 TYR A CA 1
ATOM 717 C C . TYR A 1 85 ? -8.664 18.5 1.621 1 86.88 85 TYR A C 1
ATOM 719 O O . TYR A 1 85 ? -8.078 19.422 1.067 1 86.88 85 TYR A O 1
ATOM 727 N N . TYR A 1 86 ? -8.156 17.797 2.459 1 87.25 86 TYR A N 1
ATOM 728 C CA . TYR A 1 86 ? -6.77 18.031 2.844 1 87.25 86 TYR A CA 1
ATOM 729 C C . TYR A 1 86 ? -5.832 17.797 1.665 1 87.25 86 TYR A C 1
ATOM 731 O O . TYR A 1 86 ? -4.926 18.594 1.416 1 87.25 86 TYR A O 1
ATOM 739 N N . VAL A 1 87 ? -5.969 16.672 1.042 1 89.62 87 VAL A N 1
ATOM 740 C CA . VAL A 1 87 ? -5.133 16.344 -0.11 1 89.62 87 VAL A CA 1
ATOM 741 C C . VAL A 1 87 ? -5.32 17.406 -1.198 1 89.62 87 VAL A C 1
ATOM 743 O O . VAL A 1 87 ? -4.355 17.812 -1.852 1 89.62 87 VAL A O 1
ATOM 746 N N . ASP A 1 88 ? -6.578 17.828 -1.325 1 90.19 88 ASP A N 1
ATOM 747 C CA . ASP A 1 88 ? -6.859 18.859 -2.326 1 90.19 88 ASP A CA 1
ATOM 748 C C . ASP A 1 88 ? -6.145 20.172 -1.986 1 90.19 88 ASP A C 1
ATOM 750 O O . ASP A 1 88 ? -5.637 20.844 -2.875 1 90.19 88 ASP A O 1
ATOM 754 N N . ALA A 1 89 ? -6.172 20.547 -0.771 1 89 89 ALA A N 1
ATOM 755 C CA . ALA A 1 89 ? -5.543 21.781 -0.311 1 89 89 ALA A CA 1
ATOM 756 C C . ALA A 1 89 ? -4.023 21.688 -0.417 1 89 89 ALA A C 1
ATOM 758 O O . ALA A 1 89 ? -3.338 22.719 -0.451 1 89 89 ALA A O 1
ATOM 759 N N . ASN A 1 90 ? -3.512 20.5 -0.424 1 90.69 90 ASN A N 1
ATOM 760 C CA . ASN A 1 90 ? -2.07 20.266 -0.481 1 90.69 90 ASN A CA 1
ATOM 761 C C . ASN A 1 90 ? -1.68 19.453 -1.709 1 90.69 90 ASN A C 1
ATOM 763 O O . ASN A 1 90 ? -0.834 18.562 -1.623 1 90.69 90 ASN A O 1
ATOM 767 N N . LYS A 1 91 ? -2.285 19.703 -2.773 1 90 91 LYS A N 1
ATOM 768 C CA . LYS A 1 91 ? -2.176 18.906 -3.99 1 90 91 LYS A CA 1
ATOM 769 C C . LYS A 1 91 ? -0.725 18.812 -4.453 1 90 91 LYS A C 1
ATOM 771 O O . LYS A 1 91 ? -0.268 17.734 -4.852 1 90 91 LYS A O 1
ATOM 776 N N . LYS A 1 92 ? -0.027 19.891 -4.426 1 91.62 92 LYS A N 1
ATOM 777 C CA . LYS A 1 92 ? 1.36 19.906 -4.883 1 91.62 92 LYS A CA 1
ATOM 778 C C . LYS A 1 92 ? 2.221 18.969 -4.043 1 91.62 92 LYS A C 1
ATOM 780 O O . LYS A 1 92 ? 3.025 18.203 -4.582 1 91.62 92 LYS A O 1
ATOM 785 N N . LEU A 1 93 ? 2.023 19.031 -2.785 1 92.88 93 LEU A N 1
ATOM 786 C CA . LEU A 1 93 ? 2.752 18.156 -1.861 1 92.88 93 LEU A CA 1
ATOM 787 C C . LEU A 1 93 ? 2.527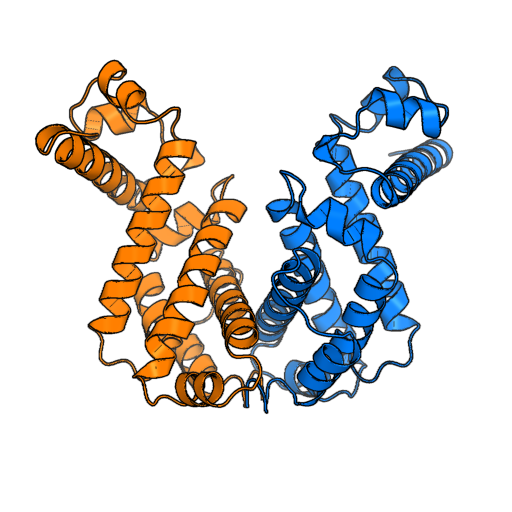 16.688 -2.199 1 92.88 93 LEU A C 1
ATOM 789 O O . LEU A 1 93 ? 3.486 15.93 -2.359 1 92.88 93 LEU A O 1
ATOM 793 N N . PHE A 1 94 ? 1.302 16.328 -2.385 1 91.94 94 PHE A N 1
ATOM 794 C CA . PHE A 1 94 ? 0.969 14.922 -2.574 1 91.94 94 PHE A CA 1
ATOM 795 C C . PHE A 1 94 ? 1.324 14.469 -3.984 1 91.94 94 PHE A C 1
ATOM 797 O O . PHE A 1 94 ? 1.647 13.297 -4.203 1 91.94 94 PHE A O 1
ATOM 804 N N . LYS A 1 95 ? 1.336 15.367 -4.859 1 91.38 95 LYS A N 1
ATOM 805 C CA . LYS A 1 95 ? 1.835 15.055 -6.191 1 91.38 95 LYS A CA 1
ATOM 806 C C . LYS A 1 95 ? 3.322 14.711 -6.156 1 91.38 95 LYS A C 1
ATOM 808 O O . LYS A 1 95 ? 3.754 13.727 -6.758 1 91.38 95 LYS A O 1
ATOM 813 N N . HIS A 1 96 ? 4.062 15.492 -5.488 1 91.38 96 HIS A N 1
ATOM 814 C CA . HIS A 1 96 ? 5.5 15.266 -5.367 1 91.38 96 HIS A CA 1
ATOM 815 C C . HIS A 1 96 ? 5.789 13.961 -4.621 1 91.38 96 HIS A C 1
ATOM 817 O O . HIS A 1 96 ? 6.742 13.258 -4.953 1 91.38 96 HIS A O 1
ATOM 823 N N . LEU A 1 97 ? 4.965 13.672 -3.656 1 90.56 97 LEU A N 1
ATOM 824 C CA . LEU A 1 97 ? 5.125 12.43 -2.914 1 90.56 97 LEU A CA 1
ATOM 825 C C . LEU A 1 97 ? 4.711 11.234 -3.764 1 90.56 97 LEU A C 1
ATOM 827 O O . LEU A 1 97 ? 5.348 10.172 -3.709 1 90.56 97 LEU A O 1
ATOM 831 N N . ALA A 1 98 ? 3.674 11.43 -4.586 1 88.06 98 ALA A N 1
ATOM 832 C CA . ALA A 1 98 ? 3.115 10.336 -5.383 1 88.06 98 ALA A CA 1
ATOM 833 C C . ALA A 1 98 ? 4.066 9.938 -6.512 1 88.06 98 ALA A C 1
ATOM 835 O O . ALA A 1 98 ? 4.004 8.82 -7.012 1 88.06 98 ALA A O 1
ATOM 836 N N . ILE A 1 99 ? 4.969 10.852 -6.91 1 85.81 99 ILE A N 1
ATOM 837 C CA . ILE A 1 99 ? 5.887 10.547 -8 1 85.81 99 ILE A CA 1
ATOM 838 C C . ILE A 1 99 ? 7.242 10.133 -7.43 1 85.81 99 ILE A C 1
ATOM 840 O O . ILE A 1 99 ? 8.133 9.719 -8.172 1 85.81 99 ILE A O 1
ATOM 844 N N . SER A 1 100 ? 7.391 10.203 -6.148 1 86.62 100 SER A N 1
ATOM 845 C CA . SER A 1 100 ? 8.633 9.844 -5.473 1 86.62 100 SER A CA 1
ATOM 846 C C . SER A 1 100 ? 8.938 8.359 -5.633 1 86.62 100 SER A C 1
ATOM 848 O O . SER A 1 100 ? 8.023 7.543 -5.746 1 86.62 100 SER A O 1
ATOM 850 N N . SER A 1 101 ? 10.234 8.039 -5.613 1 82.88 101 SER A N 1
ATOM 851 C CA . SER A 1 101 ? 10.656 6.641 -5.68 1 82.88 101 SER A CA 1
ATOM 852 C C . SER A 1 101 ? 10.258 5.883 -4.418 1 82.88 101 SER A C 1
ATOM 854 O O . SER A 1 101 ? 10.203 4.652 -4.418 1 82.88 101 SER A O 1
ATOM 856 N N . ARG A 1 102 ? 9.891 6.637 -3.389 1 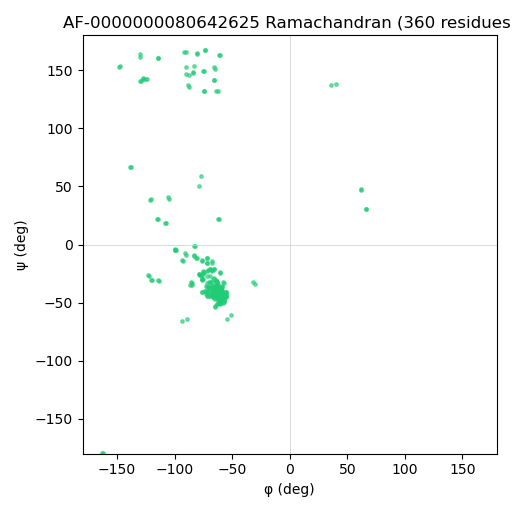85.44 102 ARG A N 1
ATOM 857 C CA . ARG A 1 102 ? 9.523 6.016 -2.119 1 85.44 102 ARG A CA 1
ATOM 858 C C . ARG A 1 102 ? 8.023 6.113 -1.875 1 85.44 102 ARG A C 1
ATOM 860 O O . ARG A 1 102 ? 7.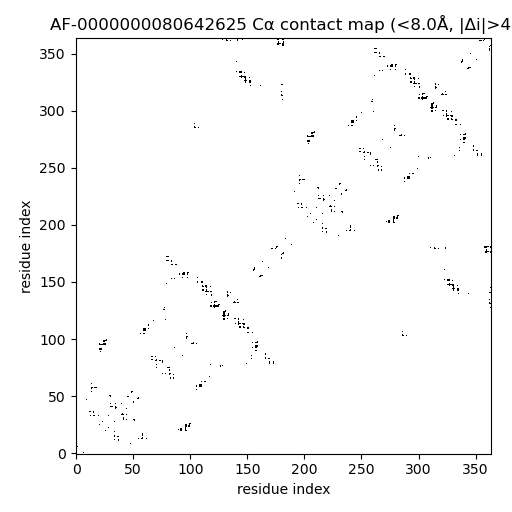559 5.941 -0.746 1 85.44 102 ARG A O 1
ATOM 867 N N . GLN A 1 103 ? 7.316 6.352 -2.922 1 88.38 103 GLN A N 1
ATOM 868 C CA . GLN A 1 103 ? 5.887 6.602 -2.781 1 88.38 103 GLN A CA 1
ATOM 869 C C . GLN A 1 103 ? 5.184 5.43 -2.104 1 88.38 103 GLN A C 1
ATOM 871 O O . GLN A 1 103 ? 4.266 5.625 -1.307 1 88.38 103 GLN A O 1
ATOM 876 N N . VAL A 1 104 ? 5.695 4.25 -2.357 1 86.62 104 VAL A N 1
ATOM 877 C CA . VAL A 1 104 ? 5.035 3.068 -1.806 1 86.62 104 VAL A CA 1
ATOM 878 C C . VAL A 1 104 ? 5.148 3.078 -0.283 1 86.62 104 VAL A C 1
ATOM 880 O O . VAL A 1 104 ? 4.156 2.877 0.42 1 86.62 104 VAL A O 1
ATOM 883 N N . ASP A 1 105 ? 6.32 3.428 0.224 1 84.44 105 ASP A N 1
ATOM 884 C CA . ASP A 1 105 ? 6.539 3.494 1.666 1 84.44 105 ASP A CA 1
ATOM 885 C C . ASP A 1 105 ? 5.727 4.625 2.291 1 84.44 105 ASP A C 1
ATOM 887 O O . ASP A 1 105 ? 5.184 4.477 3.389 1 84.44 105 ASP A O 1
ATOM 891 N N . ILE A 1 106 ? 5.707 5.734 1.62 1 88.38 106 ILE A N 1
ATOM 892 C CA . ILE A 1 106 ? 5.012 6.918 2.125 1 88.38 106 ILE A CA 1
ATOM 893 C C . ILE A 1 106 ? 3.521 6.621 2.266 1 88.38 106 ILE A C 1
ATOM 895 O O . ILE A 1 106 ? 2.934 6.855 3.322 1 88.38 106 ILE A O 1
ATOM 899 N N . PHE A 1 107 ? 2.967 6.02 1.301 1 89.31 107 PHE A N 1
ATOM 900 C CA . PHE A 1 107 ? 1.527 5.789 1.308 1 89.31 107 PHE A CA 1
ATOM 901 C C . PHE A 1 107 ? 1.171 4.625 2.227 1 89.31 107 PHE A C 1
ATOM 903 O O . PHE A 1 107 ? 0.095 4.609 2.828 1 89.31 107 PHE A O 1
ATOM 910 N N . ASN A 1 108 ? 2.092 3.764 2.402 1 88.88 108 ASN A N 1
ATOM 911 C CA . ASN A 1 108 ? 1.896 2.732 3.416 1 88.88 108 ASN A CA 1
ATOM 912 C C . ASN A 1 108 ? 1.85 3.328 4.82 1 88.88 108 ASN A C 1
ATOM 914 O O . ASN A 1 108 ? 1.035 2.914 5.648 1 88.88 108 ASN A O 1
ATOM 918 N N . ALA A 1 109 ? 2.711 4.254 5.07 1 86 109 ALA A N 1
ATOM 919 C CA . ALA A 1 109 ? 2.715 4.93 6.367 1 86 109 ALA A CA 1
ATOM 920 C C . ALA A 1 109 ? 1.418 5.703 6.582 1 86 109 ALA A C 1
ATOM 922 O O . ALA A 1 109 ? 0.822 5.641 7.66 1 86 109 ALA A O 1
ATOM 923 N N . LEU A 1 110 ? 0.967 6.371 5.578 1 88.38 110 LEU A N 1
ATOM 924 C CA . LEU A 1 110 ? -0.287 7.109 5.66 1 88.38 110 LEU A CA 1
ATOM 925 C C . LEU A 1 110 ? -1.461 6.168 5.902 1 88.38 110 LEU A C 1
ATOM 927 O O . LEU A 1 110 ? -2.369 6.488 6.672 1 88.38 110 LEU A O 1
ATOM 931 N N . ASN A 1 111 ? -1.427 5.082 5.234 1 91.25 111 ASN A N 1
ATOM 932 C CA . ASN A 1 111 ? -2.461 4.066 5.414 1 91.25 111 ASN A CA 1
ATOM 933 C C . ASN A 1 111 ? -2.518 3.574 6.855 1 91.25 111 ASN A C 1
ATOM 935 O O . ASN A 1 111 ? -3.602 3.426 7.426 1 91.25 111 ASN A O 1
ATOM 939 N N . GLN A 1 112 ? -1.411 3.336 7.426 1 87.75 112 GLN A N 1
ATOM 940 C CA . GLN A 1 112 ? -1.357 2.867 8.805 1 87.75 112 GLN A CA 1
ATOM 941 C C . GLN A 1 112 ? -1.934 3.906 9.766 1 87.75 112 GLN A C 1
ATOM 943 O O . GLN A 1 112 ? -2.695 3.568 10.672 1 87.75 112 GLN A O 1
ATOM 948 N N . ILE A 1 113 ? -1.659 5.043 9.547 1 84.56 113 ILE A N 1
ATOM 949 C CA . ILE A 1 113 ? -2.148 6.125 10.391 1 84.56 113 ILE A CA 1
ATOM 950 C C . ILE A 1 113 ? -3.646 6.32 10.164 1 84.56 113 ILE A C 1
ATOM 952 O O . ILE A 1 113 ? -4.402 6.539 11.117 1 84.56 113 ILE A O 1
ATOM 956 N N . GLY A 1 114 ? -4.016 6.297 8.859 1 87.44 114 GLY A N 1
ATOM 957 C CA . GLY A 1 114 ? -5.438 6.395 8.562 1 87.44 114 GLY A CA 1
ATOM 958 C C . GLY A 1 114 ? -6.266 5.332 9.266 1 87.44 114 GLY A C 1
ATOM 959 O O . GLY A 1 114 ? -7.344 5.621 9.781 1 87.44 114 GLY A O 1
ATOM 960 N N . SER A 1 115 ? -5.727 4.172 9.266 1 91.06 115 SER A N 1
ATOM 961 C CA . SER A 1 115 ? -6.41 3.082 9.953 1 91.06 115 SER A CA 1
ATOM 962 C C . SER A 1 115 ? -6.555 3.369 11.445 1 91.06 115 SER A C 1
ATOM 964 O O . SER A 1 115 ? -7.633 3.184 12.016 1 91.06 115 SER A O 1
ATOM 966 N N . LYS A 1 116 ? -5.488 3.844 12.031 1 87.88 116 LYS A N 1
ATOM 967 C CA . LYS A 1 116 ? -5.508 4.184 13.445 1 87.88 116 LYS A CA 1
ATOM 968 C C . LYS A 1 116 ? -6.5 5.309 13.727 1 87.88 116 LYS A C 1
ATOM 970 O O . LYS A 1 116 ? -7.242 5.258 14.719 1 87.88 116 LYS A O 1
ATOM 975 N N . LEU A 1 117 ? -6.543 6.238 12.898 1 84.5 117 LEU A N 1
ATOM 976 C CA . LEU A 1 117 ? -7.434 7.383 13.07 1 84.5 117 LEU A CA 1
ATOM 977 C C . LEU A 1 117 ? -8.891 6.961 12.945 1 84.5 117 LEU A C 1
ATOM 979 O O . LEU A 1 117 ? -9.742 7.414 13.719 1 84.5 117 LEU A O 1
ATOM 983 N N . LEU A 1 118 ? -9.125 6.156 11.945 1 87.81 118 LEU A N 1
ATOM 984 C CA . LEU A 1 118 ? -10.477 5.641 11.781 1 87.81 118 LEU A CA 1
ATOM 985 C C . LEU A 1 118 ? -10.953 4.941 13.055 1 87.81 118 LEU A C 1
ATOM 987 O O . LEU A 1 118 ? -12.078 5.16 13.508 1 87.81 118 LEU A O 1
ATOM 991 N N . LYS A 1 119 ? -10.102 4.18 13.578 1 90.38 119 LYS A N 1
ATOM 992 C CA . LYS A 1 119 ? -10.438 3.426 14.781 1 90.38 119 LYS A CA 1
ATOM 993 C C . LYS A 1 119 ? -10.703 4.363 15.961 1 90.38 119 LYS A C 1
ATOM 995 O O . LYS A 1 119 ? -11.68 4.195 16.688 1 90.38 119 LYS A O 1
ATOM 1000 N N . GLU A 1 120 ? -9.875 5.328 16.125 1 85.19 120 GLU A N 1
ATOM 1001 C CA . GLU A 1 120 ? -9.992 6.281 17.219 1 85.19 120 GLU A CA 1
ATOM 1002 C C . GLU A 1 120 ? -11.25 7.133 17.078 1 85.19 120 GLU A C 1
ATOM 1004 O O . GLU A 1 120 ? -11.961 7.367 18.062 1 85.19 120 GLU A O 1
ATOM 1009 N N . GLN A 1 121 ? -11.523 7.5 15.891 1 82.62 121 GLN A N 1
ATOM 1010 C CA . GLN A 1 121 ? -12.648 8.406 15.656 1 82.62 121 GLN A CA 1
ATOM 1011 C C . GLN A 1 121 ? -13.977 7.656 15.703 1 82.62 121 GLN A C 1
ATOM 1013 O O . GLN A 1 121 ? -15.023 8.25 15.953 1 82.62 121 GLN A O 1
ATOM 1018 N N . SER A 1 122 ? -13.883 6.418 15.422 1 86.5 122 SER A N 1
ATOM 1019 C CA . SER A 1 122 ? -15.117 5.637 15.375 1 86.5 122 SER A CA 1
ATOM 1020 C C . SER A 1 122 ? -15.766 5.539 16.75 1 86.5 122 SER A C 1
ATOM 1022 O O . SER A 1 122 ? -16.969 5.273 16.859 1 86.5 122 SER A O 1
ATOM 1024 N N . SER A 1 123 ? -15.008 5.738 17.781 1 86.69 123 SER A N 1
ATOM 1025 C CA . SER A 1 123 ? -15.531 5.648 19.141 1 86.69 123 SER A CA 1
ATOM 1026 C C . SER A 1 123 ? -16.375 6.871 19.484 1 86.69 123 SER A C 1
ATOM 1028 O O . SER A 1 123 ? -17.266 6.797 20.344 1 86.69 123 SER A O 1
ATOM 1030 N N . THR A 1 124 ? -16.172 8.008 18.812 1 81.62 124 THR A N 1
ATOM 1031 C CA . THR A 1 124 ? -16.828 9.25 19.219 1 81.62 124 THR A CA 1
ATOM 1032 C C . THR A 1 124 ? -17.672 9.812 18.078 1 81.62 124 THR A C 1
ATOM 1034 O O . THR A 1 124 ? -18.688 10.469 18.328 1 81.62 124 THR A O 1
ATOM 1037 N N . ASN A 1 125 ? -17.297 9.5 16.891 1 79.88 125 ASN A N 1
ATOM 1038 C CA . ASN A 1 125 ? -17.984 10.055 15.727 1 79.88 125 ASN A CA 1
ATOM 1039 C C . ASN A 1 125 ? -19.234 9.258 15.375 1 79.88 125 ASN A C 1
ATOM 1041 O O . ASN A 1 125 ? -19.297 8.047 15.617 1 79.88 125 ASN A O 1
ATOM 1045 N N . ASN A 1 126 ? -20.234 10 14.844 1 78.94 126 ASN A N 1
ATOM 1046 C CA . ASN A 1 126 ? -21.5 9.328 14.594 1 78.94 126 ASN A CA 1
ATOM 1047 C C . ASN A 1 126 ? -21.812 9.273 13.102 1 78.94 126 ASN A C 1
ATOM 1049 O O . ASN A 1 126 ? -22.969 9.094 12.711 1 78.94 126 ASN A O 1
ATOM 1053 N N . ASP A 1 127 ? -20.781 9.391 12.328 1 77 127 ASP A N 1
ATOM 1054 C CA . ASP A 1 127 ? -21.016 9.195 10.906 1 77 127 ASP A CA 1
ATOM 1055 C C . ASP A 1 127 ? -21.234 7.715 10.586 1 77 127 ASP A C 1
ATOM 1057 O O . ASP A 1 127 ? -20.969 6.848 11.422 1 77 127 ASP A O 1
ATOM 1061 N N . VAL A 1 128 ? -21.688 7.477 9.43 1 78.81 128 VAL A N 1
ATOM 1062 C CA . VAL A 1 128 ? -22.125 6.137 9.039 1 78.81 128 VAL A CA 1
ATOM 1063 C C . VAL A 1 128 ? -20.969 5.156 9.188 1 78.81 128 VAL A C 1
ATOM 1065 O O . VAL A 1 128 ? -21.125 4.07 9.75 1 78.81 128 VAL A O 1
ATOM 1068 N N . LEU A 1 129 ? -19.797 5.527 8.719 1 82.69 129 LEU A N 1
ATOM 1069 C CA . LEU A 1 129 ? -18.641 4.641 8.773 1 82.69 129 LEU A CA 1
ATOM 1070 C C . LEU A 1 129 ? -18.203 4.395 10.211 1 82.69 129 LEU A C 1
ATOM 1072 O O . LEU A 1 129 ? -17.906 3.26 10.586 1 82.69 129 LEU A O 1
ATOM 1076 N N . SER A 1 130 ? -18.188 5.41 10.961 1 84.19 130 SER A N 1
ATOM 1077 C CA . SER A 1 130 ? -17.797 5.281 12.359 1 84.19 130 SER A CA 1
ATOM 1078 C C . SER A 1 130 ? -18.75 4.355 13.109 1 84.19 130 SER A C 1
ATOM 1080 O O . SER A 1 130 ? -18.312 3.533 13.922 1 84.19 130 SER A O 1
ATOM 1082 N N . ILE A 1 131 ? -20 4.504 12.859 1 84.38 131 ILE A N 1
ATOM 1083 C CA . ILE A 1 131 ? -21 3.656 13.492 1 84.38 131 ILE A CA 1
ATOM 1084 C C . ILE A 1 131 ? -20.797 2.205 13.062 1 84.38 131 ILE A C 1
ATOM 1086 O O . ILE A 1 131 ? -20.828 1.295 13.891 1 84.38 131 ILE A O 1
ATOM 1090 N N . LYS A 1 132 ? -20.578 2.064 11.812 1 84.44 132 LYS A N 1
ATOM 1091 C CA . LYS A 1 132 ? -20.344 0.725 11.281 1 84.44 132 LYS A CA 1
ATOM 1092 C C . LYS A 1 132 ? -19.125 0.082 11.945 1 84.44 132 LYS A C 1
ATOM 1094 O O . LYS A 1 132 ? -19.172 -1.088 12.328 1 84.44 132 LYS A O 1
ATOM 1099 N N . ILE A 1 133 ? -18.078 0.839 12.039 1 87.44 133 ILE A N 1
ATOM 1100 C CA . ILE A 1 133 ? -16.844 0.345 12.656 1 87.44 133 ILE A CA 1
ATOM 1101 C C . ILE A 1 133 ? -17.094 0.003 14.125 1 87.44 133 ILE A C 1
ATOM 1103 O O . ILE A 1 133 ? -16.734 -1.077 14.586 1 87.44 133 ILE A O 1
ATOM 1107 N N . ARG A 1 134 ? -17.766 0.849 14.805 1 87.69 134 ARG A N 1
ATOM 1108 C CA . ARG A 1 134 ? -18.047 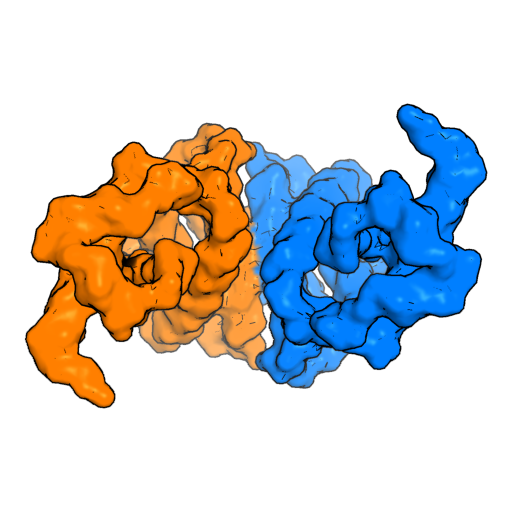0.69 16.234 1 87.69 134 ARG A CA 1
ATOM 1109 C C . ARG A 1 134 ? -18.891 -0.55 16.484 1 87.69 134 ARG A C 1
ATOM 1111 O O . ARG A 1 134 ? -18.734 -1.21 17.516 1 87.69 134 ARG A O 1
ATOM 1118 N N . HIS A 1 135 ? -19.734 -0.953 15.648 1 86.75 135 HIS A N 1
ATOM 1119 C CA . HIS A 1 135 ? -20.672 -2.053 15.852 1 86.75 135 HIS A CA 1
ATOM 1120 C C . HIS A 1 135 ? -20.172 -3.334 15.195 1 86.75 135 HIS A C 1
ATOM 1122 O O . HIS A 1 135 ? -20.812 -4.383 15.312 1 86.75 135 HIS A O 1
ATOM 1128 N N . SER A 1 136 ? -19.109 -3.207 14.531 1 84.31 136 SER A N 1
ATOM 1129 C CA . SER A 1 136 ? -18.578 -4.375 13.844 1 84.31 136 SER A CA 1
ATOM 1130 C C . SER A 1 136 ? -17.922 -5.34 14.828 1 84.31 136 SER A C 1
ATOM 1132 O O . SER A 1 136 ? -17.359 -4.914 15.844 1 84.31 136 SER A O 1
ATOM 1134 N N . LYS A 1 137 ? -17.969 -6.656 14.5 1 83.69 137 LYS A N 1
ATOM 1135 C CA . LYS A 1 137 ? -17.281 -7.68 15.273 1 83.69 137 LYS A CA 1
ATOM 1136 C C . LYS A 1 137 ? -15.766 -7.594 15.062 1 83.69 137 LYS A C 1
ATOM 1138 O O . LYS A 1 137 ? -14.992 -8.094 15.883 1 83.69 137 LYS A O 1
ATOM 1143 N N . HIS A 1 138 ? -15.383 -6.883 14.016 1 84.56 138 HIS A N 1
ATOM 1144 C CA . HIS A 1 138 ? -13.977 -6.781 13.648 1 84.56 138 HIS A CA 1
ATOM 1145 C C . HIS A 1 138 ? -13.609 -5.359 13.242 1 84.56 138 HIS A C 1
ATOM 1147 O O . HIS A 1 138 ? -13.227 -5.109 12.102 1 84.56 138 HIS A O 1
ATOM 1153 N N . PRO A 1 139 ? -13.656 -4.484 14.195 1 87.75 139 PRO A N 1
ATOM 1154 C CA . PRO A 1 139 ? -13.484 -3.066 13.867 1 87.75 139 PRO A CA 1
ATOM 1155 C C . PRO A 1 139 ? -12.125 -2.771 13.227 1 87.75 139 PRO A C 1
ATOM 1157 O O . PRO A 1 139 ? -12.031 -1.935 12.328 1 87.75 139 PRO A O 1
ATOM 1160 N N . GLN A 1 140 ? -11.078 -3.467 13.672 1 89.5 140 GLN A N 1
ATOM 1161 C CA . GLN A 1 140 ? -9.75 -3.211 13.133 1 89.5 140 GLN A CA 1
ATOM 1162 C C . GLN A 1 140 ? -9.672 -3.588 11.656 1 89.5 140 GLN A C 1
ATOM 1164 O O . GLN A 1 140 ? -9.031 -2.896 10.867 1 89.5 140 GLN A O 1
ATOM 1169 N N . LEU A 1 141 ? -10.281 -4.641 11.297 1 89.12 141 LEU A N 1
ATOM 1170 C CA . LEU A 1 141 ? -10.32 -5.074 9.906 1 89.12 141 LEU A CA 1
ATOM 1171 C C . LEU A 1 141 ? -10.977 -4.02 9.023 1 89.12 141 LEU A C 1
ATOM 1173 O O . LEU A 1 141 ? -10.477 -3.703 7.941 1 89.12 141 LEU A O 1
ATOM 1177 N N . LEU A 1 142 ? -12.055 -3.471 9.523 1 87.62 142 LEU A N 1
ATOM 1178 C CA . LEU A 1 142 ? -12.758 -2.434 8.773 1 87.62 142 LEU A CA 1
ATOM 1179 C C . LEU A 1 142 ? -11.883 -1.193 8.609 1 87.62 142 LEU A C 1
ATOM 1181 O O . LEU A 1 142 ? -11.836 -0.601 7.531 1 87.62 142 LEU A O 1
ATOM 1185 N N . CYS A 1 143 ? -11.234 -0.858 9.688 1 91.12 143 CYS A N 1
ATOM 1186 C CA . CYS A 1 143 ? -10.359 0.311 9.633 1 91.12 143 CYS A CA 1
ATOM 1187 C C . CYS A 1 143 ? -9.266 0.126 8.594 1 91.12 143 CYS A C 1
ATOM 1189 O O . CYS A 1 143 ? -9.008 1.024 7.785 1 91.12 143 CYS A O 1
ATOM 1191 N N . ASP A 1 144 ? -8.664 -1.079 8.555 1 91.94 144 ASP A N 1
ATOM 1192 C CA . ASP A 1 144 ? -7.605 -1.362 7.594 1 91.94 144 ASP A CA 1
ATOM 1193 C C . ASP A 1 144 ? -8.141 -1.354 6.16 1 91.94 144 ASP A C 1
ATOM 1195 O O . ASP A 1 144 ? -7.484 -0.839 5.254 1 91.94 144 ASP A O 1
ATOM 1199 N N . PHE A 1 145 ? -9.266 -1.883 6.016 1 90.81 145 PHE A N 1
ATOM 1200 C CA . PHE A 1 145 ? -9.875 -1.964 4.691 1 90.81 145 PHE A CA 1
ATOM 1201 C C . PHE A 1 145 ? -10.188 -0.573 4.152 1 90.81 145 PHE A C 1
ATOM 1203 O O . PHE A 1 145 ? -9.742 -0.209 3.064 1 90.81 145 PHE A O 1
ATOM 1210 N N . TYR A 1 146 ? -10.883 0.208 4.914 1 89.5 146 TYR A N 1
ATOM 1211 C CA . TYR A 1 146 ? -11.352 1.509 4.445 1 89.5 146 TYR A CA 1
ATOM 1212 C C . TYR A 1 146 ? -10.195 2.492 4.32 1 89.5 146 TYR A C 1
ATOM 1214 O O . TYR A 1 146 ? -10.148 3.295 3.387 1 89.5 146 TYR A O 1
ATOM 1222 N N . SER A 1 147 ? -9.328 2.441 5.266 1 91.12 147 SER A N 1
ATOM 1223 C CA . SER A 1 147 ? -8.164 3.314 5.164 1 91.12 147 SER A CA 1
ATOM 1224 C C . SER A 1 147 ? -7.367 3.027 3.896 1 91.12 147 SER A C 1
ATOM 1226 O O . SER A 1 147 ? -6.992 3.949 3.17 1 91.12 147 SER A O 1
ATOM 1228 N N . SER A 1 148 ? -7.113 1.725 3.641 1 92.75 148 SER A N 1
ATOM 1229 C CA . SER A 1 148 ? -6.367 1.355 2.443 1 92.75 148 SER A CA 1
ATOM 1230 C C . SER A 1 148 ? -7.105 1.789 1.179 1 92.75 148 SER A C 1
ATOM 1232 O O . SER A 1 148 ? -6.484 2.258 0.223 1 92.75 148 SER A O 1
ATOM 1234 N N . GLY A 1 149 ? -8.359 1.638 1.182 1 91 149 GLY A N 1
ATOM 1235 C CA . GLY A 1 149 ? -9.164 2.043 0.037 1 91 149 GLY A CA 1
ATOM 1236 C C . GLY A 1 149 ? -9.055 3.525 -0.269 1 91 149 GLY A C 1
ATOM 1237 O O . GLY A 1 149 ? -8.758 3.912 -1.402 1 91 149 GLY A O 1
ATOM 1238 N N . ILE A 1 150 ? -9.25 4.328 0.741 1 90 150 ILE A N 1
ATOM 1239 C CA . ILE A 1 150 ? -9.266 5.77 0.523 1 90 150 ILE A CA 1
ATOM 1240 C C . ILE A 1 150 ? -7.859 6.258 0.192 1 90 150 ILE A C 1
ATOM 1242 O O . ILE A 1 150 ? -7.68 7.141 -0.65 1 90 150 ILE A O 1
ATOM 1246 N N . ILE A 1 151 ? -6.887 5.691 0.804 1 91.62 151 ILE A N 1
ATOM 1247 C CA . ILE A 1 151 ? -5.512 6.078 0.521 1 91.62 151 ILE A CA 1
ATOM 1248 C C . ILE A 1 151 ? -5.164 5.73 -0.925 1 91.62 151 ILE A C 1
ATOM 1250 O O . ILE A 1 151 ? -4.52 6.52 -1.622 1 91.62 151 ILE A O 1
ATOM 1254 N N . GLU A 1 152 ? -5.578 4.586 -1.353 1 92.5 152 GLU A N 1
ATOM 1255 C CA . GLU A 1 152 ? -5.34 4.199 -2.74 1 92.5 152 GLU A CA 1
ATOM 1256 C C . GLU A 1 152 ? -6.023 5.16 -3.707 1 92.5 152 GLU A C 1
ATOM 1258 O O . GLU A 1 152 ? -5.426 5.574 -4.707 1 92.5 152 GLU A O 1
ATOM 1263 N N . VAL A 1 153 ? -7.211 5.539 -3.445 1 90.19 153 VAL A N 1
ATOM 1264 C CA . VAL A 1 153 ? -7.961 6.449 -4.305 1 90.19 153 VAL A CA 1
ATOM 1265 C C . VAL A 1 153 ? -7.266 7.809 -4.348 1 90.19 153 VAL A C 1
ATOM 1267 O O . VAL A 1 153 ? -7.074 8.383 -5.422 1 90.19 153 VAL A O 1
ATOM 1270 N N . LEU A 1 154 ? -6.848 8.266 -3.211 1 90.44 154 LEU A N 1
ATOM 1271 C CA . LEU A 1 154 ? -6.168 9.555 -3.137 1 90.44 154 LEU A CA 1
ATOM 1272 C C . LEU A 1 154 ? -4.832 9.508 -3.867 1 90.44 154 LEU A C 1
ATOM 1274 O O . LEU A 1 154 ? -4.461 10.461 -4.559 1 90.44 154 LEU A O 1
ATOM 1278 N N . LYS A 1 155 ? -4.137 8.453 -3.645 1 91.56 155 LYS A N 1
ATOM 1279 C CA . LYS A 1 155 ? -2.867 8.258 -4.34 1 91.56 155 LYS A CA 1
ATOM 1280 C C . LYS A 1 155 ? -3.061 8.289 -5.855 1 91.56 155 LYS A C 1
ATOM 1282 O O . LYS A 1 155 ? -2.354 9.016 -6.562 1 91.56 155 LYS A O 1
ATOM 1287 N N . GLN A 1 156 ? -4.043 7.578 -6.371 1 90.44 156 GLN A N 1
ATOM 1288 C CA . GLN A 1 156 ? -4.312 7.531 -7.805 1 90.44 156 GLN A CA 1
ATOM 1289 C C . GLN A 1 156 ? -4.812 8.875 -8.312 1 90.44 156 GLN A C 1
ATOM 1291 O O . GLN A 1 156 ? -4.516 9.266 -9.445 1 90.44 156 GLN A O 1
ATOM 1296 N N . TRP A 1 157 ? -5.555 9.516 -7.48 1 89.25 157 TRP A N 1
ATOM 1297 C CA . TRP A 1 157 ? -6.039 10.852 -7.801 1 89.25 157 TRP A CA 1
ATOM 1298 C C . TRP A 1 157 ? -4.879 11.82 -7.996 1 89.25 157 TRP A C 1
ATOM 1300 O O . TRP A 1 157 ? -4.855 12.586 -8.961 1 89.25 157 TRP A O 1
ATOM 1310 N N . GLN A 1 158 ? -3.906 11.758 -7.18 1 88.5 158 GLN A N 1
ATOM 1311 C CA . GLN A 1 158 ? -2.76 12.664 -7.23 1 88.5 158 GLN A CA 1
ATOM 1312 C C . GLN A 1 158 ? -1.819 12.289 -8.375 1 88.5 158 GLN A C 1
ATOM 1314 O O . GLN A 1 158 ? -1.105 13.141 -8.906 1 88.5 158 GLN A O 1
ATOM 1319 N N . LYS A 1 159 ? -1.85 11.055 -8.773 1 87.25 159 LYS A N 1
ATOM 1320 C CA . LYS A 1 159 ? -1.048 10.609 -9.906 1 87.25 159 LYS A CA 1
ATOM 1321 C C . LYS A 1 159 ? -1.74 10.93 -11.227 1 87.25 159 LYS A C 1
ATOM 1323 O O . LYS A 1 159 ? -1.226 10.602 -12.297 1 87.25 159 LYS A O 1
ATOM 1328 N N . ASN A 1 160 ? -2.941 11.531 -11.148 1 80.25 160 ASN A N 1
ATOM 1329 C CA . ASN A 1 160 ? -3.752 11.93 -12.289 1 80.25 160 ASN A CA 1
ATOM 1330 C C . ASN A 1 160 ? -4.246 10.719 -13.078 1 80.25 160 ASN A C 1
ATOM 1332 O O . ASN A 1 160 ? -4.367 10.773 -14.305 1 80.25 160 ASN A O 1
ATOM 1336 N N . ASN A 1 161 ? -4.41 9.719 -12.289 1 76.69 161 ASN A N 1
ATOM 1337 C CA . ASN A 1 161 ? -5.02 8.547 -12.906 1 76.69 161 ASN A CA 1
ATOM 1338 C C . ASN A 1 161 ? -6.539 8.656 -12.945 1 76.69 161 ASN A C 1
ATOM 1340 O O . ASN A 1 161 ? -7.215 7.828 -13.555 1 76.69 161 ASN A O 1
ATOM 1344 N N . TYR A 1 162 ? -6.969 9.812 -12.148 1 75.62 162 TYR A N 1
ATOM 1345 C CA . TYR A 1 162 ? -8.383 10.172 -12.172 1 75.62 162 TYR A CA 1
ATOM 1346 C C . TYR A 1 162 ? -8.562 11.641 -12.562 1 75.62 162 TYR A C 1
ATOM 1348 O O . TYR A 1 162 ? -7.746 12.484 -12.195 1 75.62 162 TYR A O 1
ATOM 1356 N N . THR A 1 163 ? -9.539 11.852 -13.289 1 80.56 163 THR A N 1
ATOM 1357 C CA . THR A 1 163 ? -9.859 13.242 -13.609 1 80.56 163 THR A CA 1
ATOM 1358 C C . THR A 1 163 ? -11.07 13.719 -12.82 1 80.56 163 THR A C 1
ATOM 1360 O O . THR A 1 163 ? -11.898 14.477 -13.328 1 80.56 163 THR A O 1
ATOM 1363 N N . TYR A 1 164 ? -11.133 13.312 -11.602 1 84.5 164 TYR A N 1
ATOM 1364 C CA . TYR A 1 164 ? -12.281 13.664 -10.773 1 84.5 164 TYR A CA 1
ATOM 1365 C C . TYR A 1 164 ? -12.07 15.008 -10.086 1 84.5 164 TYR A C 1
ATOM 1367 O O . TYR A 1 164 ? -10.945 15.328 -9.672 1 84.5 164 TYR A O 1
ATOM 1375 N N . THR A 1 165 ? -13.141 15.703 -9.945 1 87.19 165 THR A N 1
ATOM 1376 C CA . THR A 1 165 ? -13.117 16.891 -9.109 1 87.19 165 THR A CA 1
ATOM 1377 C C . THR A 1 165 ? -13.242 16.531 -7.633 1 87.19 165 THR A C 1
ATOM 1379 O O . THR A 1 165 ? -13.602 15.398 -7.297 1 87.19 165 THR A O 1
ATOM 1382 N N . VAL A 1 166 ? -12.906 17.453 -6.801 1 88.25 166 VAL A N 1
ATOM 1383 C CA . VAL A 1 166 ? -13.047 17.266 -5.363 1 88.25 166 VAL A CA 1
ATOM 1384 C C . VAL A 1 166 ? -14.492 16.906 -5.023 1 88.25 166 VAL A C 1
ATOM 1386 O O . VAL A 1 166 ? -14.742 15.977 -4.246 1 88.25 166 VAL A O 1
ATOM 1389 N N . ASP A 1 167 ? -15.391 17.547 -5.648 1 85.31 167 ASP A N 1
ATOM 1390 C CA . ASP A 1 167 ? -16.812 17.328 -5.375 1 85.31 167 ASP A CA 1
ATOM 1391 C C . ASP A 1 167 ? -17.25 15.93 -5.773 1 85.31 167 ASP A C 1
ATOM 1393 O O . ASP A 1 167 ? -18.031 15.289 -5.07 1 85.31 167 ASP A O 1
ATOM 1397 N N . GLU A 1 168 ? -16.75 15.477 -6.875 1 83.69 168 GLU A N 1
ATOM 1398 C CA . GLU A 1 168 ? -17.062 14.125 -7.34 1 83.69 168 GLU A CA 1
ATOM 1399 C C . GLU A 1 168 ? -16.547 13.07 -6.367 1 83.69 168 GLU A C 1
ATOM 1401 O O . GLU A 1 168 ? -17.25 12.102 -6.059 1 83.69 168 GLU A O 1
ATOM 1406 N N . LEU A 1 169 ? -15.352 13.312 -5.832 1 85.62 169 LEU A N 1
ATOM 1407 C CA . LEU A 1 169 ? -14.758 12.375 -4.891 1 85.62 169 LEU A CA 1
ATOM 1408 C C . LEU A 1 169 ? -15.523 12.352 -3.578 1 85.62 169 LEU A C 1
ATOM 1410 O O . LEU A 1 169 ? -15.812 11.281 -3.037 1 85.62 169 LEU A O 1
ATOM 1414 N N . VAL A 1 170 ? -15.852 13.523 -3.139 1 83.88 170 VAL A N 1
ATOM 1415 C CA . VAL A 1 170 ? -16.578 13.633 -1.883 1 83.88 170 VAL A CA 1
ATOM 1416 C C . VAL A 1 170 ? -17.953 12.977 -2.025 1 83.88 170 VAL A C 1
ATOM 1418 O O . VAL A 1 170 ? -18.422 12.297 -1.109 1 83.88 170 VAL A O 1
ATOM 1421 N N . GLU A 1 171 ? -18.562 13.164 -3.176 1 79.56 171 GLU A N 1
ATOM 1422 C CA . GLU A 1 171 ? -19.875 12.555 -3.436 1 79.56 171 GLU A CA 1
ATOM 1423 C C . GLU A 1 171 ? -19.781 11.031 -3.412 1 79.56 171 GLU A C 1
ATOM 1425 O O . GLU A 1 171 ? -20.688 10.359 -2.928 1 79.56 171 GLU A O 1
ATOM 1430 N N . MET A 1 172 ? -18.703 10.594 -3.885 1 75.88 172 MET A N 1
ATOM 1431 C CA . MET A 1 172 ? -18.516 9.148 -3.932 1 75.88 172 MET A CA 1
ATOM 1432 C C . MET A 1 172 ? -18.359 8.578 -2.527 1 75.88 172 MET A C 1
ATOM 1434 O O . MET A 1 172 ? -18.75 7.43 -2.277 1 75.88 172 MET A O 1
ATOM 1438 N N . THR A 1 173 ? -17.75 9.422 -1.672 1 75.94 173 THR A N 1
ATOM 1439 C CA . THR A 1 173 ? -17.594 8.961 -0.298 1 75.94 173 THR A CA 1
ATOM 1440 C C . THR A 1 173 ? -18.938 8.914 0.416 1 75.94 173 THR A C 1
ATOM 1442 O O . THR A 1 173 ? -19.109 8.172 1.389 1 75.94 173 THR A O 1
ATOM 1445 N N . LYS A 1 174 ? -19.797 9.898 -0.021 1 67.25 174 LYS A N 1
ATOM 1446 C CA . LYS A 1 174 ? -21.125 9.945 0.572 1 67.25 174 LYS A CA 1
ATOM 1447 C C . LYS A 1 174 ? -21.984 8.797 0.076 1 67.25 174 LYS A C 1
ATOM 1449 O O . LYS A 1 174 ? -22.938 8.383 0.757 1 67.25 174 LYS A O 1
ATOM 1454 N N . GLU A 1 175 ? -21.797 8.648 -1.251 1 57.75 175 GLU A N 1
ATOM 1455 C CA . GLU A 1 175 ? -22.578 7.527 -1.775 1 57.75 175 GLU A CA 1
ATOM 1456 C C . GLU A 1 175 ? -22.156 6.211 -1.122 1 57.75 175 GLU A C 1
ATOM 1458 O O . GLU A 1 175 ? -22.875 5.215 -1.197 1 57.75 175 GLU A O 1
ATOM 1463 N N . GLY A 1 176 ? -21.578 6.359 0.009 1 49.94 176 GLY A N 1
ATOM 1464 C CA . GLY A 1 176 ? -21.188 5.422 1.05 1 49.94 176 GLY A CA 1
ATOM 1465 C C . GLY A 1 176 ? -20.625 4.121 0.502 1 49.94 176 GLY A C 1
ATOM 1466 O O . GLY A 1 176 ? -20.859 3.787 -0.663 1 49.94 176 GLY A O 1
ATOM 1467 N N . PRO A 1 177 ? -19.578 3.58 1.062 1 46.78 177 PRO A N 1
ATOM 1468 C CA . PRO A 1 177 ? -19.25 2.189 0.75 1 46.78 177 PRO A CA 1
ATOM 1469 C C . PRO A 1 177 ? -20.469 1.334 0.465 1 46.78 177 PRO A C 1
ATOM 1471 O O . PRO A 1 177 ? -20.375 0.302 -0.203 1 46.78 177 PRO A O 1
ATOM 1474 N N . ASP A 1 178 ? -21.547 1.655 1.11 1 43.22 178 ASP A N 1
ATOM 1475 C CA . ASP A 1 178 ? -22.797 0.96 0.799 1 43.22 178 ASP A CA 1
ATOM 1476 C C . ASP A 1 178 ? -23.156 1.126 -0.673 1 43.22 178 ASP A C 1
ATOM 1478 O O . ASP A 1 178 ? -23.781 0.239 -1.268 1 43.22 178 ASP A O 1
ATOM 1482 N N . ASN A 1 179 ? -23.172 2.299 -1.245 1 40.22 179 ASN A N 1
ATOM 1483 C CA . ASN A 1 179 ? -23.516 2.551 -2.643 1 40.22 179 ASN A CA 1
ATOM 1484 C C . ASN A 1 179 ? -22.281 2.461 -3.543 1 40.22 179 ASN A C 1
ATOM 1486 O O . ASN A 1 179 ? -22.406 2.195 -4.738 1 40.22 179 ASN A O 1
ATOM 1490 N N . ILE A 1 180 ? -21.391 3.039 -3.584 1 34.31 180 ILE A N 1
ATOM 1491 C CA . ILE A 1 180 ? -20.281 2.447 -4.305 1 34.31 180 ILE A CA 1
ATOM 1492 C C . ILE A 1 180 ? -20.031 1.023 -3.807 1 34.31 180 ILE A C 1
ATOM 1494 O O . ILE A 1 180 ? -19.688 0.137 -4.586 1 34.31 180 ILE A O 1
ATOM 1498 N N . PHE A 1 181 ? -19.672 0.638 -2.465 1 31.28 181 PHE A N 1
ATOM 1499 C CA . PHE A 1 181 ? -19.469 -0.632 -1.78 1 31.28 181 PHE A CA 1
ATOM 1500 C C . PHE A 1 181 ? -20.781 -1.198 -1.277 1 31.28 181 PHE A C 1
ATOM 1502 O O . PHE A 1 181 ? -20.812 -2.25 -0.638 1 31.28 181 PHE A O 1
ATOM 1509 N N . LEU A 1 182 ? -21.938 -0.751 -0.787 1 26.05 182 LEU A N 1
ATOM 1510 C CA . LEU A 1 182 ? -23.266 -1.351 -0.685 1 26.05 182 LEU A CA 1
ATOM 1511 C C . LEU A 1 182 ? -23.891 -1.526 -2.064 1 26.05 182 LEU A C 1
ATOM 1513 O O . LEU A 1 182 ? -23.844 -0.617 -2.895 1 26.05 182 LEU A O 1
ATOM 1517 N N . MET B 1 1 ? 15.172 -10.055 -27.734 1 68.5 1 MET B N 1
ATOM 1518 C CA . MET B 1 1 ? 14.055 -10.992 -27.625 1 68.5 1 MET B CA 1
ATOM 1519 C C . MET B 1 1 ? 14.547 -12.367 -27.172 1 68.5 1 MET B C 1
ATOM 1521 O O . MET B 1 1 ? 15.492 -12.914 -27.734 1 68.5 1 MET B O 1
ATOM 1525 N N . TYR B 1 2 ? 14.062 -12.742 -26.016 1 76.19 2 TYR B N 1
ATOM 1526 C CA . TYR B 1 2 ? 14.523 -14.016 -25.469 1 76.19 2 TYR B CA 1
ATOM 1527 C C . TYR B 1 2 ? 14.125 -15.172 -26.391 1 76.19 2 TYR B C 1
ATOM 1529 O O . TYR B 1 2 ? 13.031 -15.164 -26.969 1 76.19 2 TYR B O 1
ATOM 1537 N N . THR B 1 3 ? 15 -16.047 -26.703 1 87.69 3 THR B N 1
ATOM 1538 C CA . THR B 1 3 ? 14.68 -17.297 -27.375 1 87.69 3 THR B CA 1
ATOM 1539 C C . THR B 1 3 ? 13.75 -18.141 -26.531 1 87.69 3 THR B C 1
ATOM 1541 O O . THR B 1 3 ? 13.531 -17.844 -25.344 1 87.69 3 THR B O 1
ATOM 1544 N N . SER B 1 4 ? 13.094 -19.141 -27.172 1 88.88 4 SER B N 1
ATOM 1545 C CA . SER B 1 4 ? 12.211 -20.047 -26.438 1 88.88 4 SER B CA 1
ATOM 1546 C C . SER B 1 4 ? 12.945 -20.719 -25.281 1 88.88 4 SER B C 1
ATOM 1548 O O . SER B 1 4 ? 12.375 -20.875 -24.188 1 88.88 4 SER B O 1
ATOM 1550 N N . ALA B 1 5 ? 14.164 -21.125 -25.5 1 88.06 5 ALA B N 1
ATOM 1551 C CA . ALA B 1 5 ? 14.977 -21.75 -24.469 1 88.06 5 ALA B CA 1
ATOM 1552 C C . ALA B 1 5 ? 15.266 -20.781 -23.328 1 88.06 5 ALA B C 1
ATOM 1554 O O . ALA B 1 5 ? 15.227 -21.156 -22.156 1 88.06 5 ALA B O 1
ATOM 1555 N N . GLN B 1 6 ? 15.539 -19.578 -23.625 1 90.44 6 GLN B N 1
ATOM 1556 C CA . GLN B 1 6 ? 15.812 -18.547 -22.625 1 90.44 6 GLN B CA 1
ATOM 1557 C C . GLN B 1 6 ? 14.578 -18.234 -21.781 1 90.44 6 GLN B C 1
ATOM 1559 O O . GLN B 1 6 ? 14.672 -18.062 -20.578 1 90.44 6 GLN B O 1
ATOM 1564 N N . LYS B 1 7 ? 13.453 -18.266 -22.469 1 92.19 7 LYS B N 1
ATOM 1565 C CA . LYS B 1 7 ? 12.203 -18.031 -21.766 1 92.19 7 LYS B CA 1
ATOM 1566 C C . LYS B 1 7 ? 11.922 -19.156 -20.766 1 92.19 7 LYS B C 1
ATOM 1568 O O . LYS B 1 7 ? 11.438 -18.891 -19.656 1 92.19 7 LYS B O 1
ATOM 1573 N N . ARG B 1 8 ? 12.195 -20.359 -21.156 1 93.56 8 ARG B N 1
ATOM 1574 C CA . ARG B 1 8 ? 12 -21.5 -20.266 1 93.56 8 ARG B CA 1
ATOM 1575 C C . ARG B 1 8 ? 12.914 -21.406 -19.047 1 93.56 8 ARG B C 1
ATOM 1577 O O . ARG B 1 8 ? 12.516 -21.766 -17.938 1 93.56 8 ARG B O 1
ATOM 1584 N N . THR B 1 9 ? 14.109 -20.953 -19.344 1 94.62 9 THR B N 1
ATOM 1585 C CA . THR B 1 9 ? 15.062 -20.797 -18.25 1 94.62 9 THR B CA 1
ATOM 1586 C C . THR B 1 9 ? 14.57 -19.75 -17.266 1 94.62 9 THR B C 1
ATOM 1588 O O . THR B 1 9 ? 14.594 -19.969 -16.047 1 94.62 9 THR B O 1
ATOM 1591 N N . VAL B 1 10 ? 14.086 -18.672 -17.766 1 96.12 10 VAL B N 1
ATOM 1592 C CA . VAL B 1 10 ? 13.57 -17.594 -16.938 1 96.12 10 VAL B CA 1
ATOM 1593 C C . VAL B 1 10 ? 12.414 -18.094 -16.094 1 96.12 10 VAL B C 1
ATOM 1595 O O . VAL B 1 10 ? 12.375 -17.859 -14.875 1 96.12 10 VAL B O 1
ATOM 1598 N N . GLN B 1 11 ? 11.539 -18.812 -16.688 1 96.06 11 GLN B N 1
ATOM 1599 C CA . GLN B 1 11 ? 10.375 -19.328 -15.977 1 96.06 11 GLN B CA 1
ATOM 1600 C C . GLN B 1 11 ? 10.789 -20.344 -14.906 1 96.06 11 GLN B C 1
ATOM 1602 O O . GLN B 1 11 ? 10.195 -20.391 -13.828 1 96.06 11 GLN B O 1
ATOM 1607 N N . HIS B 1 12 ? 11.773 -21.062 -15.328 1 96.94 12 HIS B N 1
ATOM 1608 C CA . HIS B 1 12 ? 12.281 -22.047 -14.375 1 96.94 12 HIS B CA 1
ATOM 1609 C C . HIS B 1 12 ? 12.852 -21.375 -13.141 1 96.94 12 HIS B C 1
ATOM 1611 O O . HIS B 1 12 ? 12.609 -21.812 -12.016 1 96.94 12 HIS B O 1
ATOM 1617 N N . ILE B 1 13 ? 13.57 -20.297 -13.312 1 97.62 13 ILE B N 1
ATOM 1618 C CA . ILE B 1 13 ? 14.164 -19.562 -12.203 1 97.62 13 ILE B CA 1
ATOM 1619 C C . ILE B 1 13 ? 13.062 -18.938 -11.352 1 97.62 13 ILE B C 1
ATOM 1621 O O . ILE B 1 13 ? 13.094 -19.016 -10.125 1 97.62 13 ILE B O 1
ATOM 1625 N N . ILE B 1 14 ? 12.086 -18.391 -11.969 1 97.31 14 ILE B N 1
ATOM 1626 C CA . ILE B 1 14 ? 10.961 -17.75 -11.289 1 97.31 14 ILE B CA 1
ATOM 1627 C C . ILE B 1 14 ? 10.219 -18.797 -10.461 1 97.31 14 ILE B C 1
ATOM 1629 O O . ILE B 1 14 ? 9.938 -18.578 -9.281 1 97.31 14 ILE B O 1
ATOM 1633 N N . GLN B 1 15 ? 9.992 -19.953 -11.07 1 96.56 15 GLN B N 1
ATOM 1634 C CA . GLN B 1 15 ? 9.281 -21.031 -10.391 1 96.56 15 GLN B CA 1
ATOM 1635 C C . GLN B 1 15 ? 10.078 -21.562 -9.203 1 96.56 15 GLN B C 1
ATOM 1637 O O . GLN B 1 15 ? 9.516 -21.844 -8.141 1 96.56 15 GLN B O 1
ATOM 1642 N N . THR B 1 16 ? 11.297 -21.688 -9.438 1 97.56 16 THR B N 1
ATOM 1643 C CA . THR B 1 16 ? 12.164 -22.172 -8.359 1 97.56 16 THR B CA 1
ATOM 1644 C C . THR B 1 16 ? 12.125 -21.203 -7.18 1 97.56 16 THR B C 1
ATOM 1646 O O . THR B 1 16 ? 11.992 -21.625 -6.027 1 97.56 16 THR B O 1
ATOM 1649 N N . CYS B 1 17 ? 12.297 -19.922 -7.449 1 96.88 17 CYS B N 1
ATOM 1650 C CA . CYS B 1 17 ? 12.234 -18.906 -6.395 1 96.88 17 CYS B CA 1
ATOM 1651 C C . CYS B 1 17 ? 10.875 -18.938 -5.695 1 96.88 17 CYS B C 1
ATOM 1653 O O . CYS B 1 17 ? 10.812 -18.906 -4.465 1 96.88 17 CYS B O 1
ATOM 1655 N N . PHE B 1 18 ? 9.867 -19.047 -6.484 1 95.88 18 PHE B N 1
ATOM 1656 C CA . PHE B 1 18 ? 8.508 -19.141 -5.977 1 95.88 18 PHE B CA 1
ATOM 1657 C C . PHE B 1 18 ? 8.383 -20.312 -4.996 1 95.88 18 PHE B C 1
ATOM 1659 O O . PHE B 1 18 ? 7.824 -20.156 -3.906 1 95.88 18 PHE B O 1
ATOM 1666 N N . ASP B 1 19 ? 8.914 -21.391 -5.371 1 95.94 19 ASP B N 1
ATOM 1667 C CA . ASP B 1 19 ? 8.852 -22.594 -4.535 1 95.94 19 ASP B CA 1
ATOM 1668 C C . ASP B 1 19 ? 9.656 -22.406 -3.254 1 95.94 19 ASP B C 1
ATOM 1670 O O . ASP B 1 19 ? 9.227 -22.828 -2.176 1 95.94 19 ASP B O 1
ATOM 1674 N N . LEU B 1 20 ? 10.766 -21.812 -3.387 1 96.5 20 LEU B N 1
ATOM 1675 C CA . LEU B 1 20 ? 11.641 -21.594 -2.236 1 96.5 20 LEU B CA 1
ATOM 1676 C C . LEU B 1 20 ? 10.969 -20.672 -1.215 1 96.5 20 LEU B C 1
ATOM 1678 O O . LEU B 1 20 ? 11.172 -20.828 -0.009 1 96.5 20 LEU B O 1
ATOM 1682 N N . LEU B 1 21 ? 10.156 -19.781 -1.673 1 95.19 21 LEU B N 1
ATOM 1683 C CA . LEU B 1 21 ? 9.508 -18.812 -0.807 1 95.19 21 LEU B CA 1
ATOM 1684 C C . LEU B 1 21 ? 8.43 -19.469 0.045 1 95.19 21 LEU B C 1
ATOM 1686 O O . LEU B 1 21 ? 7.949 -18.875 1.014 1 95.19 21 LEU B O 1
ATOM 1690 N N . HIS B 1 22 ? 8.102 -20.688 -0.293 1 94.12 22 HIS B N 1
ATOM 1691 C CA . HIS B 1 22 ? 7.203 -21.438 0.569 1 94.12 22 HIS B CA 1
ATOM 1692 C C . HIS B 1 22 ? 7.934 -21.953 1.808 1 94.12 22 HIS B C 1
ATOM 1694 O O . HIS B 1 22 ? 7.297 -22.328 2.795 1 94.12 22 HIS B O 1
ATOM 1700 N N . GLU B 1 23 ? 9.242 -21.891 1.753 1 93.38 23 GLU B N 1
ATOM 1701 C CA . GLU B 1 23 ? 10.023 -22.5 2.818 1 93.38 23 GLU B CA 1
ATOM 1702 C C . GLU B 1 23 ? 10.891 -21.469 3.533 1 93.38 23 GLU B C 1
ATOM 1704 O O . GLU B 1 23 ? 11.234 -21.641 4.707 1 93.38 23 GLU B O 1
ATOM 1709 N N . ILE B 1 24 ? 11.289 -20.453 2.74 1 92.5 24 ILE B N 1
ATOM 1710 C CA . ILE B 1 24 ? 12.281 -19.516 3.254 1 92.5 24 ILE B CA 1
ATOM 1711 C C . ILE B 1 24 ? 11.766 -18.094 3.098 1 92.5 24 ILE B C 1
ATOM 1713 O O . ILE B 1 24 ? 11.164 -17.75 2.078 1 92.5 24 ILE B O 1
ATOM 1717 N N . ASP B 1 25 ? 12.109 -17.328 4.117 1 91 25 ASP B N 1
ATOM 1718 C CA . ASP B 1 25 ? 11.852 -15.891 4.023 1 91 25 ASP B CA 1
ATOM 1719 C C . ASP B 1 25 ? 12.695 -15.25 2.922 1 91 25 ASP B C 1
ATOM 1721 O O . ASP B 1 25 ? 13.867 -15.602 2.742 1 91 25 ASP B O 1
ATOM 1725 N N . PHE B 1 26 ? 12.094 -14.359 2.264 1 91.56 26 PHE B N 1
ATOM 1726 C CA . PHE B 1 26 ? 12.781 -13.766 1.121 1 91.56 26 PHE B CA 1
ATOM 1727 C C . PHE B 1 26 ? 14.094 -13.125 1.549 1 91.56 26 PHE B C 1
ATOM 1729 O O . PHE B 1 26 ? 15.094 -13.219 0.833 1 91.56 26 PHE B O 1
ATOM 1736 N N . ASP B 1 27 ? 14.039 -12.453 2.617 1 93.88 27 ASP B N 1
ATOM 1737 C CA . ASP B 1 27 ? 15.234 -11.75 3.064 1 93.88 27 ASP B CA 1
ATOM 1738 C C . ASP B 1 27 ? 16.391 -12.727 3.32 1 93.88 27 ASP B C 1
ATOM 1740 O O . ASP B 1 27 ? 17.547 -12.359 3.191 1 93.88 27 ASP B O 1
ATOM 1744 N N . GLN B 1 28 ? 16.109 -13.875 3.572 1 94.31 28 GLN B N 1
ATOM 1745 C CA . GLN B 1 28 ? 17.109 -14.891 3.855 1 94.31 28 GLN B CA 1
AT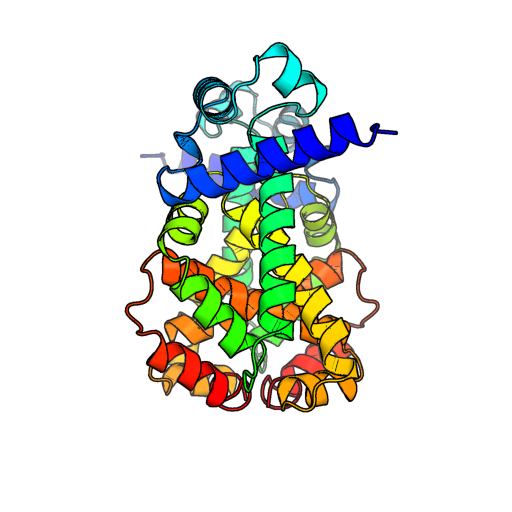OM 1746 C C . GLN B 1 28 ? 17.516 -15.641 2.586 1 94.31 28 GLN B C 1
ATOM 1748 O O . GLN B 1 28 ? 18.484 -16.391 2.584 1 94.31 28 GLN B O 1
ATOM 1753 N N . LEU B 1 29 ? 16.781 -15.5 1.58 1 94.81 29 LEU B N 1
ATOM 1754 C CA . LEU B 1 29 ? 17.062 -16.172 0.312 1 94.81 29 LEU B CA 1
ATOM 1755 C C . LEU B 1 29 ? 18.234 -15.508 -0.399 1 94.81 29 LEU B C 1
ATOM 1757 O O . LEU B 1 29 ? 18.312 -14.281 -0.466 1 94.81 29 LEU B O 1
ATOM 1761 N N . THR B 1 30 ? 19.172 -16.266 -0.868 1 94.88 30 THR B N 1
ATOM 1762 C CA . THR B 1 30 ? 20.328 -15.734 -1.568 1 94.88 30 THR B CA 1
ATOM 1763 C C . THR B 1 30 ? 20.328 -16.172 -3.033 1 94.88 30 THR B C 1
ATOM 1765 O O . THR B 1 30 ? 19.656 -17.141 -3.393 1 94.88 30 THR B O 1
ATOM 1768 N N . VAL B 1 31 ? 21.109 -15.375 -3.781 1 97 31 VAL B N 1
ATOM 1769 C CA . VAL B 1 31 ? 21.266 -15.734 -5.188 1 97 31 VAL B CA 1
ATOM 1770 C C . VAL B 1 31 ? 21.938 -17.094 -5.305 1 97 31 VAL B C 1
ATOM 1772 O O . VAL B 1 31 ? 21.547 -17.906 -6.152 1 97 31 VAL B O 1
ATOM 1775 N N . GLN B 1 32 ? 22.797 -17.344 -4.445 1 96.81 32 GLN B N 1
ATOM 1776 C CA . GLN B 1 32 ? 23.5 -18.625 -4.449 1 96.81 32 GLN B CA 1
ATOM 1777 C C . GLN B 1 32 ? 22.516 -19.781 -4.258 1 96.81 32 GLN B C 1
ATOM 1779 O O . GLN B 1 32 ? 22.578 -20.781 -4.984 1 96.81 32 GLN B O 1
ATOM 1784 N N . LYS B 1 33 ? 21.719 -19.734 -3.332 1 97.06 33 LYS B N 1
ATOM 1785 C CA . LYS B 1 33 ? 20.75 -20.797 -3.061 1 97.06 33 LYS B CA 1
ATOM 1786 C C . LYS B 1 33 ? 19.797 -20.984 -4.242 1 97.06 33 LYS B C 1
ATOM 1788 O O . LYS B 1 33 ? 19.469 -22.125 -4.598 1 97.06 33 LYS B O 1
ATOM 1793 N N . ILE B 1 34 ? 19.359 -19.891 -4.84 1 97.44 34 ILE B N 1
ATOM 1794 C CA . ILE B 1 34 ? 18.484 -19.938 -6.004 1 97.44 34 ILE B CA 1
ATOM 1795 C C . ILE B 1 34 ? 19.188 -20.672 -7.148 1 97.44 34 ILE B C 1
ATOM 1797 O O . ILE B 1 34 ? 18.594 -21.547 -7.797 1 97.44 34 ILE B O 1
ATOM 1801 N N . CYS B 1 35 ? 20.375 -20.297 -7.355 1 97.81 35 CYS B N 1
ATOM 1802 C CA . CYS B 1 35 ? 21.156 -20.938 -8.406 1 97.81 35 CYS B CA 1
ATOM 1803 C C . CYS B 1 35 ? 21.312 -22.422 -8.148 1 97.81 35 CYS B C 1
ATOM 1805 O O . CYS B 1 35 ? 21.141 -23.25 -9.055 1 97.81 35 CYS B O 1
ATOM 1807 N N . GLU B 1 36 ? 21.594 -22.812 -6.953 1 97.62 36 GLU B N 1
ATOM 1808 C CA . GLU B 1 36 ? 21.766 -24.219 -6.566 1 97.62 36 GLU B CA 1
ATOM 1809 C C . GLU B 1 36 ? 20.484 -25 -6.801 1 97.62 36 GLU B C 1
ATOM 1811 O O . GLU B 1 36 ? 20.516 -26.094 -7.375 1 97.62 36 GLU B O 1
ATOM 1816 N N . GLU B 1 37 ? 19.391 -24.469 -6.434 1 97.19 37 GLU B N 1
ATOM 1817 C CA . GLU B 1 37 ? 18.109 -25.172 -6.52 1 97.19 37 GLU B CA 1
ATOM 1818 C C . GLU B 1 37 ? 17.609 -25.234 -7.957 1 97.19 37 GLU B C 1
ATOM 1820 O O . GLU B 1 37 ? 16.875 -26.141 -8.328 1 97.19 37 GLU B O 1
ATOM 1825 N N . SER B 1 38 ? 17.969 -24.234 -8.719 1 97.12 38 SER B N 1
ATOM 1826 C CA . SER B 1 38 ? 17.562 -24.188 -10.117 1 97.12 38 SER B CA 1
ATOM 1827 C C . SER B 1 38 ? 18.578 -24.875 -11.016 1 97.12 38 SER B C 1
ATOM 1829 O O . SER B 1 38 ? 18.375 -24.953 -12.234 1 97.12 38 SER B O 1
ATOM 1831 N N . ASP B 1 39 ? 19.641 -25.219 -10.516 1 97.06 39 ASP B N 1
ATOM 1832 C CA . ASP B 1 39 ? 20.703 -25.875 -11.258 1 97.06 39 ASP B CA 1
ATOM 1833 C C . ASP B 1 39 ? 21.234 -24.984 -12.383 1 97.06 39 ASP B C 1
ATOM 1835 O O . ASP B 1 39 ? 21.297 -25.406 -13.539 1 97.06 39 ASP B O 1
ATOM 1839 N N . ILE B 1 40 ? 21.484 -23.734 -11.984 1 96.56 40 ILE B N 1
ATOM 1840 C CA . ILE B 1 40 ? 22.109 -22.797 -12.914 1 96.56 40 ILE B CA 1
ATOM 1841 C C . ILE B 1 40 ? 23.297 -22.109 -12.234 1 96.56 40 ILE B C 1
ATOM 1843 O O . ILE B 1 40 ? 23.422 -22.141 -11.008 1 96.56 40 ILE B O 1
ATOM 1847 N N . ASN B 1 41 ? 24.172 -21.484 -13.016 1 95.56 41 ASN B N 1
ATOM 1848 C CA . ASN B 1 41 ? 25.281 -20.734 -12.461 1 95.56 41 ASN B CA 1
ATOM 1849 C C . ASN B 1 41 ? 24.922 -19.266 -12.258 1 95.56 41 ASN B C 1
ATOM 1851 O O . ASN B 1 41 ? 23.891 -18.797 -12.766 1 95.56 41 ASN B O 1
ATOM 1855 N N . ARG B 1 42 ? 25.812 -18.594 -11.461 1 96 42 ARG B N 1
ATOM 1856 C CA . ARG B 1 42 ? 25.562 -17.188 -11.133 1 96 42 ARG B CA 1
ATOM 1857 C C . ARG B 1 42 ? 25.578 -16.328 -12.383 1 96 42 ARG B C 1
ATOM 1859 O O . ARG B 1 42 ? 24.812 -15.359 -12.484 1 96 42 ARG B O 1
ATOM 1866 N N . SER B 1 43 ? 26.406 -16.703 -13.297 1 96.12 43 SER B N 1
ATOM 1867 C CA . SER B 1 43 ? 26.5 -15.93 -14.523 1 96.12 43 SER B CA 1
ATOM 1868 C C . SER B 1 43 ? 25.188 -15.969 -15.305 1 96.12 43 SER B C 1
ATOM 1870 O O . SER B 1 43 ? 24.75 -14.961 -15.867 1 96.12 43 SER B O 1
ATOM 1872 N N . THR B 1 44 ? 24.594 -17.156 -15.328 1 95.81 44 THR B N 1
ATOM 1873 C CA . THR B 1 44 ? 23.312 -17.312 -15.992 1 95.81 44 THR B CA 1
ATOM 1874 C C . THR B 1 44 ? 22.234 -16.5 -15.289 1 95.81 44 THR B C 1
ATOM 1876 O O . THR B 1 44 ? 21.406 -15.867 -15.945 1 95.81 44 THR B O 1
ATOM 1879 N N . PHE B 1 45 ? 22.25 -16.5 -13.93 1 97.94 45 PHE B N 1
ATOM 1880 C CA . PHE B 1 45 ? 21.297 -15.711 -13.164 1 97.94 45 PHE B CA 1
ATOM 1881 C C . PHE B 1 45 ? 21.375 -14.242 -13.57 1 97.94 45 PHE B C 1
ATOM 1883 O O . PHE B 1 45 ? 20.344 -13.625 -13.867 1 97.94 45 PHE B O 1
ATOM 1890 N N . TYR B 1 46 ? 22.547 -13.719 -13.711 1 96.38 46 TYR B N 1
ATOM 1891 C CA . TYR B 1 46 ? 22.75 -12.289 -13.914 1 96.38 46 TYR B CA 1
ATOM 1892 C C . TYR B 1 46 ? 22.516 -11.906 -15.367 1 96.38 46 TYR B C 1
ATOM 1894 O O . TYR B 1 46 ? 22.422 -10.719 -15.695 1 96.38 46 TYR B O 1
ATOM 1902 N N . ARG B 1 47 ? 22.422 -12.906 -16.203 1 95.94 47 ARG B N 1
ATOM 1903 C CA . ARG B 1 47 ? 22 -12.664 -17.578 1 95.94 47 ARG B CA 1
ATOM 1904 C C . ARG B 1 47 ? 20.562 -12.18 -17.641 1 95.94 47 ARG B C 1
ATOM 1906 O O . ARG B 1 47 ? 20.203 -11.398 -18.516 1 95.94 47 ARG B O 1
ATOM 1913 N N . TYR B 1 48 ? 19.812 -12.609 -16.656 1 96.12 48 TYR B N 1
ATOM 1914 C CA . TYR B 1 48 ? 18.375 -12.383 -16.75 1 96.12 48 TYR B CA 1
ATOM 1915 C C . TYR B 1 48 ? 17.906 -11.43 -15.656 1 96.12 48 TYR B C 1
ATOM 1917 O O . TYR B 1 48 ? 16.922 -10.711 -15.828 1 96.12 48 TYR B O 1
ATOM 1925 N N . PHE B 1 49 ? 18.609 -11.477 -14.5 1 96.94 49 PHE B N 1
ATOM 1926 C CA . PHE B 1 49 ? 18.172 -10.68 -13.359 1 96.94 49 PHE B CA 1
ATOM 1927 C C . PHE B 1 49 ? 19.328 -9.875 -12.789 1 96.94 49 PHE B C 1
ATOM 1929 O O . PHE B 1 49 ? 20.438 -10.383 -12.656 1 96.94 49 PHE B O 1
ATOM 1936 N N . GLU B 1 50 ? 19.016 -8.664 -12.406 1 95.88 50 GLU B N 1
ATOM 1937 C CA . GLU B 1 50 ? 20.031 -7.793 -11.828 1 95.88 50 GLU B CA 1
ATOM 1938 C C . GLU B 1 50 ? 20.375 -8.227 -10.406 1 95.88 50 GLU B C 1
ATOM 1940 O O . GLU B 1 50 ? 21.531 -8.141 -10 1 95.88 50 GLU B O 1
ATOM 1945 N N . ASP B 1 51 ? 19.453 -8.617 -9.617 1 94.31 51 ASP B N 1
ATOM 1946 C CA . ASP B 1 51 ? 19.578 -9.055 -8.234 1 94.31 51 ASP B CA 1
ATOM 1947 C C . ASP B 1 51 ? 18.328 -9.828 -7.793 1 94.31 51 ASP B C 1
ATOM 1949 O O . ASP B 1 51 ? 17.422 -10.07 -8.602 1 94.31 51 ASP B O 1
ATOM 1953 N N . LYS B 1 52 ? 18.328 -10.234 -6.602 1 93.44 52 LYS B N 1
ATOM 1954 C CA . LYS B 1 52 ? 17.203 -11.047 -6.129 1 93.44 52 LYS B CA 1
ATOM 1955 C C . LYS B 1 52 ? 15.93 -10.211 -6.027 1 93.44 52 LYS B C 1
ATOM 1957 O O . LYS B 1 52 ? 14.82 -10.75 -6.09 1 93.44 52 LYS B O 1
ATOM 1962 N N . TYR B 1 53 ? 16.062 -8.922 -5.945 1 90.44 53 TYR B N 1
ATOM 1963 C CA . TYR B 1 53 ? 14.891 -8.062 -5.867 1 90.44 53 TYR B CA 1
ATOM 1964 C C . TYR B 1 53 ? 14.227 -7.93 -7.234 1 90.44 53 TYR B C 1
ATOM 1966 O O . TYR B 1 53 ? 13 -7.895 -7.332 1 90.44 53 TYR B O 1
ATOM 1974 N N . ASN B 1 54 ? 15.055 -7.816 -8.18 1 93.44 54 ASN B N 1
ATOM 1975 C CA . ASN B 1 54 ? 14.523 -7.859 -9.531 1 93.44 54 ASN B CA 1
ATOM 1976 C C . ASN B 1 54 ? 13.781 -9.172 -9.805 1 93.44 54 ASN B C 1
ATOM 1978 O O . ASN B 1 54 ? 12.711 -9.172 -10.414 1 93.44 54 ASN B O 1
ATOM 1982 N N . LEU B 1 55 ? 14.367 -10.242 -9.375 1 96 55 LEU B N 1
ATOM 1983 C CA . LEU B 1 55 ? 13.719 -11.547 -9.492 1 96 55 LEU B CA 1
ATOM 1984 C C . LEU B 1 55 ? 12.398 -11.562 -8.727 1 96 55 LEU B C 1
ATOM 1986 O O . LEU B 1 55 ? 11.398 -12.086 -9.219 1 96 55 LEU B O 1
ATOM 1990 N N . LEU B 1 56 ? 12.359 -10.977 -7.551 1 93.12 56 LEU B N 1
ATOM 1991 C CA . LEU B 1 56 ? 11.164 -10.945 -6.723 1 93.12 56 LEU B CA 1
ATOM 1992 C C . LEU B 1 56 ? 10.016 -10.258 -7.457 1 93.12 56 LEU B C 1
ATOM 1994 O O . LEU B 1 56 ? 8.867 -10.688 -7.359 1 93.12 56 LEU B O 1
ATOM 1998 N N . TYR B 1 57 ? 10.344 -9.273 -8.141 1 89.31 57 TYR B N 1
ATOM 1999 C CA . TYR B 1 57 ? 9.336 -8.578 -8.938 1 89.31 57 TYR B CA 1
ATOM 2000 C C . TYR B 1 57 ? 8.672 -9.531 -9.922 1 89.31 57 TYR B C 1
ATOM 2002 O O . TYR B 1 57 ? 7.445 -9.547 -10.047 1 89.31 57 TYR B O 1
ATOM 2010 N N . HIS B 1 58 ? 9.422 -10.32 -10.547 1 92.88 58 HIS B N 1
ATOM 2011 C CA . HIS B 1 58 ? 8.891 -11.281 -11.508 1 92.88 58 HIS B CA 1
ATOM 2012 C C . HIS B 1 58 ? 8.102 -12.383 -10.812 1 92.88 58 HIS B C 1
ATOM 2014 O O . HIS B 1 58 ? 7.098 -12.867 -11.344 1 92.88 58 HIS B O 1
ATOM 2020 N N . VAL B 1 59 ? 8.602 -12.758 -9.703 1 94.69 59 VAL B N 1
ATOM 2021 C CA . VAL B 1 59 ? 7.887 -13.758 -8.922 1 94.69 59 VAL B CA 1
ATOM 2022 C C . VAL B 1 59 ? 6.512 -13.227 -8.523 1 94.69 59 VAL B C 1
ATOM 2024 O O . VAL B 1 59 ? 5.516 -13.945 -8.586 1 94.69 59 VAL B O 1
ATOM 2027 N N . THR B 1 60 ? 6.473 -12.008 -8.141 1 90.31 60 THR B N 1
ATOM 2028 C CA . THR B 1 60 ? 5.207 -11.391 -7.773 1 90.31 60 THR B CA 1
ATOM 2029 C C . THR B 1 60 ? 4.242 -11.383 -8.961 1 90.31 60 THR B C 1
ATOM 2031 O O . THR B 1 60 ? 3.051 -11.648 -8.797 1 90.31 60 THR B O 1
ATOM 2034 N N . GLN B 1 61 ? 4.742 -11.148 -10.094 1 88.31 61 GLN B N 1
ATOM 2035 C CA . GLN B 1 61 ? 3.92 -11.203 -11.297 1 88.31 61 GLN B CA 1
ATOM 2036 C C . GLN B 1 61 ? 3.404 -12.617 -11.555 1 88.31 61 GLN B C 1
ATOM 2038 O O . GLN B 1 61 ? 2.256 -12.797 -11.961 1 88.31 61 GLN B O 1
ATOM 2043 N N . HIS B 1 62 ? 4.285 -13.516 -11.32 1 92 62 HIS B N 1
ATOM 2044 C CA . HIS B 1 62 ? 3.904 -14.914 -11.469 1 92 62 HIS B CA 1
ATOM 2045 C C . HIS B 1 62 ? 2.783 -15.281 -10.5 1 92 62 HIS B C 1
ATOM 2047 O O . HIS B 1 62 ? 1.816 -15.945 -10.883 1 92 62 HIS B O 1
ATOM 2053 N N . ILE B 1 63 ? 2.881 -14.875 -9.297 1 90.19 63 ILE B N 1
ATOM 2054 C CA . ILE B 1 63 ? 1.861 -15.117 -8.281 1 90.19 63 ILE B CA 1
ATOM 2055 C C . ILE B 1 63 ? 0.534 -14.508 -8.727 1 90.19 63 ILE B C 1
ATOM 2057 O O . ILE B 1 63 ? -0.519 -15.141 -8.602 1 90.19 63 ILE B O 1
ATOM 2061 N N . THR B 1 64 ? 0.572 -13.383 -9.266 1 83.5 64 THR B N 1
ATOM 2062 C CA . THR B 1 64 ? -0.622 -12.68 -9.719 1 83.5 64 THR B CA 1
ATOM 2063 C C . THR B 1 64 ? -1.305 -13.453 -10.844 1 83.5 64 THR B C 1
ATOM 2065 O O . THR B 1 64 ? -2.533 -13.547 -10.891 1 83.5 64 THR B O 1
ATOM 2068 N N . GLU B 1 65 ? -0.512 -13.969 -11.688 1 83.94 65 GLU B N 1
ATOM 2069 C CA . GLU B 1 65 ? -1.057 -14.781 -12.773 1 83.94 65 GLU B CA 1
ATOM 2070 C C . GLU B 1 65 ? -1.737 -16.031 -12.242 1 83.94 65 GLU B C 1
ATOM 2072 O O . GLU B 1 65 ? -2.789 -16.438 -12.742 1 83.94 65 GLU B O 1
ATOM 2077 N N . LEU B 1 66 ? -1.123 -16.609 -11.312 1 85.44 66 LEU B N 1
ATOM 2078 C CA . LEU B 1 66 ? -1.698 -17.797 -10.695 1 85.44 66 LEU B CA 1
ATOM 2079 C C . LEU B 1 66 ? -3.014 -17.469 -10 1 85.44 66 LEU B C 1
ATOM 2081 O O . LEU B 1 66 ? -3.979 -18.219 -10.094 1 85.44 66 LEU B O 1
ATOM 2085 N N . LEU B 1 67 ? -3 -16.344 -9.336 1 79.88 67 LEU B N 1
ATOM 2086 C CA . LEU B 1 67 ? -4.215 -15.883 -8.672 1 79.88 67 LEU B CA 1
ATOM 2087 C C . LEU B 1 67 ? -5.336 -15.656 -9.688 1 79.88 67 LEU B C 1
ATOM 2089 O O . LEU B 1 67 ? -6.48 -16.047 -9.445 1 79.88 67 LEU B O 1
ATOM 2093 N N . TYR B 1 68 ? -4.977 -15.078 -10.727 1 77.81 68 TYR B N 1
ATOM 2094 C CA . TYR B 1 68 ? -5.938 -14.812 -11.797 1 77.81 68 TYR B CA 1
ATOM 2095 C C . TYR B 1 68 ? -6.551 -16.109 -12.305 1 77.81 68 TYR B C 1
ATOM 2097 O O . TYR B 1 68 ? -7.773 -16.219 -12.453 1 77.81 68 TYR B O 1
ATOM 2105 N N . LYS B 1 69 ? -5.695 -17.047 -12.492 1 82.12 69 LYS B N 1
ATOM 2106 C CA . LYS B 1 69 ? -6.16 -18.344 -12.992 1 82.12 69 LYS B CA 1
ATOM 2107 C C . LYS B 1 69 ? -7.051 -19.031 -11.969 1 82.12 69 LYS B C 1
ATOM 2109 O O . LYS B 1 69 ? -8.047 -19.672 -12.336 1 82.12 69 LYS B O 1
ATOM 2114 N N . GLU B 1 70 ? -6.723 -18.875 -10.773 1 78.81 70 GLU B N 1
ATOM 2115 C CA . GLU B 1 70 ? -7.504 -19.484 -9.703 1 78.81 70 GLU B CA 1
ATOM 2116 C C . GLU B 1 70 ? -8.898 -18.859 -9.617 1 78.81 70 GLU B C 1
ATOM 2118 O O . GLU B 1 70 ? -9.891 -19.578 -9.43 1 78.81 70 GLU B O 1
ATOM 2123 N N . VAL B 1 71 ? -8.953 -17.609 -9.688 1 75.62 71 VAL B N 1
ATOM 2124 C CA . VAL B 1 71 ? -10.227 -16.891 -9.617 1 75.62 71 VAL B CA 1
ATOM 2125 C C . VAL B 1 71 ? -11.117 -17.281 -10.789 1 75.62 71 VAL B C 1
ATOM 2127 O O . VAL B 1 71 ? -12.32 -17.469 -10.633 1 75.62 71 VAL B O 1
ATOM 2130 N N . GLN B 1 72 ? -10.5 -17.516 -11.852 1 75.38 72 GLN B N 1
ATOM 2131 C CA . GLN B 1 72 ? -11.25 -17.875 -13.047 1 75.38 72 GLN B CA 1
ATOM 2132 C C . GLN B 1 72 ? -11.727 -19.328 -12.977 1 75.38 72 GLN B C 1
ATOM 2134 O O . GLN B 1 72 ? -12.781 -19.672 -13.516 1 75.38 72 GLN B O 1
ATOM 2139 N N . ALA B 1 73 ? -10.945 -20.094 -12.305 1 75.75 73 ALA B N 1
ATOM 2140 C CA . ALA B 1 73 ? -11.219 -21.531 -12.281 1 75.75 73 ALA B CA 1
ATOM 2141 C C . ALA B 1 73 ? -12.234 -21.875 -11.195 1 75.75 73 ALA B C 1
ATOM 2143 O O . ALA B 1 73 ? -12.961 -22.859 -11.312 1 75.75 73 ALA B O 1
ATOM 2144 N N . THR B 1 74 ? -12.148 -21.125 -10.18 1 71.12 74 THR B N 1
ATOM 2145 C CA . THR B 1 74 ? -12.961 -21.5 -9.023 1 71.12 74 THR B CA 1
ATOM 2146 C C . THR B 1 74 ? -14.352 -20.891 -9.125 1 71.12 74 THR B C 1
ATOM 2148 O O . THR B 1 74 ? -14.523 -19.828 -9.719 1 71.12 74 THR B O 1
ATOM 2151 N N . ARG B 1 75 ? -15.25 -21.688 -8.844 1 66.06 75 ARG B N 1
ATOM 2152 C CA . ARG B 1 75 ? -16.641 -21.266 -8.742 1 66.06 75 ARG B CA 1
ATOM 2153 C C . ARG B 1 75 ? -16.891 -20.547 -7.418 1 66.06 75 ARG B C 1
ATOM 2155 O O . ARG B 1 75 ? -17.438 -21.141 -6.48 1 66.06 75 ARG B O 1
ATOM 2162 N N . CYS B 1 76 ? -16.172 -19.516 -7.246 1 71.81 76 CYS B N 1
ATOM 2163 C CA . CYS B 1 76 ? -16.438 -18.781 -6.012 1 71.81 76 CYS B CA 1
ATOM 2164 C C . CYS B 1 76 ? -17.5 -17.719 -6.219 1 71.81 76 CYS B C 1
ATOM 2166 O O . CYS B 1 76 ? -17.734 -17.281 -7.348 1 71.81 76 CYS B O 1
ATOM 2168 N N . ASP B 1 77 ? -18.188 -17.422 -5.141 1 68.31 77 ASP B N 1
ATOM 2169 C CA . ASP B 1 77 ? -19.266 -16.438 -5.191 1 68.31 77 ASP B CA 1
ATOM 2170 C C . ASP B 1 77 ? -18.719 -15.031 -5.414 1 68.31 77 ASP B C 1
ATOM 2172 O O . ASP B 1 77 ? -19.438 -14.156 -5.922 1 68.31 77 ASP B O 1
ATOM 2176 N N . SER B 1 78 ? -17.484 -14.922 -4.953 1 75 78 SER B N 1
ATOM 2177 C CA . SER B 1 78 ? -16.891 -13.594 -5.094 1 75 78 SER B CA 1
ATOM 2178 C C . SER B 1 78 ? -15.391 -13.68 -5.301 1 75 78 SER B C 1
ATOM 2180 O O . SER B 1 78 ? -14.75 -14.648 -4.879 1 75 78 SER B O 1
ATOM 2182 N N . ILE B 1 79 ? -14.891 -12.719 -5.945 1 78.88 79 ILE B N 1
ATOM 2183 C CA . ILE B 1 79 ? -13.453 -12.633 -6.176 1 78.88 79 ILE B CA 1
ATOM 2184 C C . ILE B 1 79 ? -12.719 -12.602 -4.836 1 78.88 79 ILE B C 1
ATOM 2186 O O . ILE B 1 79 ? -11.641 -13.18 -4.699 1 78.88 79 ILE B O 1
ATOM 2190 N N . PHE B 1 80 ? -13.289 -11.961 -3.836 1 82.62 80 PHE B N 1
ATOM 2191 C CA . PHE B 1 80 ? -12.68 -11.883 -2.514 1 82.62 80 PHE B CA 1
ATOM 2192 C C . PHE B 1 80 ? -12.555 -13.273 -1.895 1 82.62 80 PHE B C 1
ATOM 2194 O O . PHE B 1 80 ? -11.531 -13.594 -1.289 1 82.62 80 PHE B O 1
ATOM 2201 N N . GLU B 1 81 ? -13.617 -13.992 -2.1 1 83.75 81 GLU B N 1
ATOM 2202 C CA . GLU B 1 81 ? -13.594 -15.359 -1.585 1 83.75 81 GLU B CA 1
ATOM 2203 C C . GLU B 1 81 ? -12.477 -16.172 -2.227 1 83.75 81 GLU B C 1
ATOM 2205 O O . GLU B 1 81 ? -11.75 -16.891 -1.537 1 83.75 81 GLU B O 1
ATOM 2210 N N . ALA B 1 82 ? -12.336 -16.031 -3.51 1 83.19 82 ALA B N 1
ATOM 2211 C CA . ALA B 1 82 ? -11.289 -16.734 -4.234 1 83.19 82 ALA B CA 1
ATOM 2212 C C . ALA B 1 82 ? -9.906 -16.328 -3.736 1 83.19 82 ALA B C 1
ATOM 2214 O O . ALA B 1 82 ? -9.023 -17.172 -3.561 1 83.19 82 ALA B O 1
ATOM 2215 N N . LEU B 1 83 ? -9.688 -15.078 -3.475 1 86.12 83 LEU B N 1
ATOM 2216 C CA . LEU B 1 83 ? -8.414 -14.562 -2.99 1 86.12 83 LEU B CA 1
ATOM 2217 C C . LEU B 1 83 ? -8.109 -15.094 -1.594 1 86.12 83 LEU B C 1
ATOM 2219 O O . LEU B 1 83 ? -6.977 -15.492 -1.311 1 86.12 83 LEU B O 1
ATOM 2223 N N . ILE B 1 84 ? -9.086 -15.109 -0.79 1 87.81 84 ILE B N 1
ATOM 2224 C CA . ILE B 1 84 ? -8.922 -15.586 0.58 1 87.81 84 ILE B CA 1
ATOM 2225 C C . ILE B 1 84 ? -8.5 -17.047 0.571 1 87.81 84 ILE B C 1
ATOM 2227 O O . ILE B 1 84 ? -7.555 -17.438 1.259 1 87.81 84 ILE B O 1
ATOM 2231 N N . TYR B 1 85 ? -9.188 -17.812 -0.204 1 87.12 85 TYR B N 1
ATOM 2232 C CA . TYR B 1 85 ? -8.875 -19.234 -0.282 1 87.12 85 TYR B CA 1
ATOM 2233 C C . TYR B 1 85 ? -7.469 -19.453 -0.839 1 87.12 85 TYR B C 1
ATOM 2235 O O . TYR B 1 85 ? -6.742 -20.328 -0.381 1 87.12 85 TYR B O 1
ATOM 2243 N N . TYR B 1 86 ? -7.137 -18.719 -1.736 1 87.31 86 TYR B N 1
ATOM 2244 C CA . TYR B 1 86 ? -5.805 -18.844 -2.318 1 87.31 86 TYR B CA 1
ATOM 2245 C C . TYR B 1 86 ? -4.727 -18.547 -1.287 1 87.31 86 TYR B C 1
ATOM 2247 O O . TYR B 1 86 ? -3.738 -19.266 -1.176 1 87.31 86 TYR B O 1
ATOM 2255 N N . VAL B 1 87 ? -4.852 -17.453 -0.632 1 90 87 VAL B N 1
ATOM 2256 C CA . VAL B 1 87 ? -3.887 -17.047 0.388 1 90 87 VAL B CA 1
ATOM 2257 C C . VAL B 1 87 ? -3.836 -18.109 1.486 1 90 87 VAL B C 1
ATOM 2259 O O . VAL B 1 87 ? -2.76 -18.438 1.991 1 90 87 VAL B O 1
ATOM 2262 N N . ASP B 1 88 ? -5.031 -18.625 1.785 1 90.44 88 ASP B N 1
ATOM 2263 C CA . ASP B 1 88 ? -5.086 -19.656 2.811 1 90.44 88 ASP B CA 1
ATOM 2264 C C . ASP B 1 88 ? -4.336 -20.906 2.365 1 90.44 88 ASP B C 1
ATOM 2266 O O . ASP B 1 88 ? -3.648 -21.547 3.166 1 90.44 88 ASP B O 1
ATOM 2270 N N . ALA B 1 89 ? -4.504 -21.297 1.149 1 89.31 89 ALA B N 1
ATOM 2271 C CA . ALA B 1 89 ? -3.857 -22.484 0.596 1 89.31 89 ALA B CA 1
ATOM 2272 C C . ALA B 1 89 ? -2.348 -22.281 0.483 1 89.31 89 ALA B C 1
ATOM 2274 O O . ALA B 1 89 ? -1.589 -23.25 0.415 1 89.31 89 ALA B O 1
ATOM 2275 N N . ASN B 1 90 ? -1.932 -21.062 0.438 1 91 90 ASN B N 1
ATOM 2276 C CA . ASN B 1 90 ? -0.519 -20.719 0.294 1 91 90 ASN B CA 1
ATOM 2277 C C . ASN B 1 90 ? -0.022 -19.875 1.46 1 91 90 ASN B C 1
ATOM 2279 O O . ASN B 1 90 ? 0.737 -18.922 1.261 1 91 90 ASN B O 1
ATOM 2283 N N . LYS B 1 91 ? -0.452 -20.156 2.59 1 90.31 91 LYS B N 1
ATOM 2284 C CA . LYS B 1 91 ? -0.234 -19.344 3.783 1 90.31 91 LYS B CA 1
ATOM 2285 C C . LYS B 1 91 ? 1.256 -19.125 4.039 1 90.31 91 LYS B C 1
ATOM 2287 O O . LYS B 1 91 ? 1.683 -18.016 4.375 1 90.31 91 LYS B O 1
ATOM 2292 N N . LYS B 1 92 ? 2.027 -20.156 3.91 1 92.19 92 LYS B N 1
ATOM 2293 C CA . LYS B 1 92 ? 3.461 -20.062 4.168 1 92.19 92 LYS B CA 1
ATOM 2294 C C . LYS B 1 92 ? 4.125 -19.062 3.217 1 92.19 92 LYS B C 1
ATOM 2296 O O . LYS B 1 92 ? 4.938 -18.25 3.639 1 92.19 92 LYS B O 1
ATOM 2301 N N . LEU B 1 93 ? 3.76 -19.156 2.002 1 93.25 93 LEU B N 1
ATOM 2302 C CA . LEU B 1 93 ? 4.285 -18.25 0.987 1 93.25 93 LEU B CA 1
ATOM 2303 C C . LEU B 1 93 ? 4 -16.797 1.355 1 93.25 93 LEU B C 1
ATOM 2305 O O . LEU B 1 93 ? 4.914 -15.977 1.389 1 93.25 93 LEU B O 1
ATOM 2309 N N . PHE B 1 94 ? 2.791 -16.531 1.691 1 92.25 94 PHE B N 1
ATOM 2310 C CA . PHE B 1 94 ? 2.385 -15.141 1.93 1 92.25 94 PHE B CA 1
ATOM 2311 C C . PHE B 1 94 ? 2.898 -14.656 3.277 1 92.25 94 PHE B C 1
ATOM 2313 O O . PHE B 1 94 ? 3.17 -13.461 3.449 1 92.25 94 PHE B O 1
ATOM 2320 N N . LYS B 1 95 ? 3.09 -15.547 4.145 1 91.94 95 LYS B N 1
ATOM 2321 C CA . LYS B 1 95 ? 3.742 -15.18 5.402 1 91.94 95 LYS B CA 1
ATOM 2322 C C . LYS B 1 95 ? 5.184 -14.742 5.16 1 91.94 95 LYS B C 1
ATOM 2324 O O . LYS B 1 95 ? 5.621 -13.719 5.699 1 91.94 95 LYS B O 1
ATOM 2329 N N . HIS B 1 96 ? 5.875 -15.469 4.391 1 91.88 96 HIS B N 1
ATOM 2330 C CA . HIS B 1 96 ? 7.262 -15.141 4.078 1 91.88 96 HIS B CA 1
ATOM 2331 C C . HIS B 1 96 ? 7.355 -13.836 3.299 1 91.88 96 HIS B C 1
ATOM 2333 O O . HIS B 1 96 ? 8.297 -13.055 3.492 1 91.88 96 HIS B O 1
ATOM 2339 N N . LEU B 1 97 ? 6.395 -13.617 2.459 1 91.06 97 LEU B N 1
ATOM 2340 C CA . LEU B 1 97 ? 6.359 -12.367 1.704 1 91.06 97 LEU B CA 1
ATOM 2341 C C . LEU B 1 97 ? 5.98 -11.195 2.607 1 91.06 97 LEU B C 1
ATOM 2343 O O . LEU B 1 97 ? 6.535 -10.102 2.477 1 91.06 97 LEU B O 1
ATOM 2347 N N . ALA B 1 98 ? 5.082 -11.453 3.561 1 89 98 ALA B N 1
ATOM 2348 C CA . ALA B 1 98 ? 4.559 -10.398 4.426 1 89 98 ALA B CA 1
ATOM 2349 C C . ALA B 1 98 ? 5.617 -9.93 5.418 1 89 98 ALA B C 1
ATOM 2351 O O . ALA B 1 98 ? 5.543 -8.812 5.93 1 89 98 ALA B O 1
ATOM 2352 N N . ILE B 1 99 ? 6.633 -10.766 5.707 1 86.81 99 ILE B N 1
ATOM 2353 C CA . ILE B 1 99 ? 7.664 -10.383 6.664 1 86.81 99 ILE B CA 1
ATOM 2354 C C . ILE B 1 99 ? 8.906 -9.883 5.922 1 86.81 99 ILE B C 1
ATOM 2356 O O . ILE B 1 99 ? 9.852 -9.398 6.539 1 86.81 99 ILE B O 1
ATOM 2360 N N . SER B 1 100 ? 8.883 -9.953 4.621 1 87.12 100 SER B N 1
ATOM 2361 C CA . SER B 1 100 ? 10.008 -9.523 3.797 1 87.12 100 SER B CA 1
ATOM 2362 C C . SER B 1 100 ? 10.227 -8.016 3.902 1 87.12 100 SER B C 1
ATOM 2364 O O . SER B 1 100 ? 9.281 -7.258 4.145 1 87.12 100 SER B O 1
ATOM 2366 N N . SER B 1 101 ? 11.461 -7.594 3.686 1 83.62 101 SER B N 1
ATOM 2367 C CA . SER B 1 101 ? 11.797 -6.172 3.686 1 83.62 101 SER B CA 1
ATOM 2368 C C . SER B 1 101 ? 11.164 -5.457 2.5 1 83.62 101 SER B C 1
ATOM 2370 O O . SER B 1 101 ? 11.047 -4.23 2.5 1 83.62 101 SER B O 1
ATOM 2372 N N . ARG B 1 102 ? 10.727 -6.242 1.527 1 85.62 102 ARG B N 1
ATOM 2373 C CA . ARG B 1 102 ? 10.141 -5.652 0.327 1 85.62 102 ARG B CA 1
ATOM 2374 C C . ARG B 1 102 ? 8.625 -5.852 0.304 1 85.62 102 ARG B C 1
ATOM 2376 O O . ARG B 1 102 ? 7.992 -5.699 -0.741 1 85.62 102 ARG B O 1
ATOM 2383 N N . GLN B 1 103 ? 8.094 -6.145 1.447 1 88.62 103 GLN B N 1
ATOM 2384 C CA . GLN B 1 103 ? 6.676 -6.492 1.513 1 88.62 103 GLN B CA 1
ATOM 2385 C C . GLN B 1 103 ? 5.809 -5.375 0.944 1 88.62 103 GLN B C 1
ATOM 2387 O O . GLN B 1 103 ? 4.793 -5.637 0.294 1 88.62 103 GLN B O 1
ATOM 2392 N N . VAL B 1 104 ? 6.254 -4.156 1.122 1 86.56 104 VAL B N 1
ATOM 2393 C CA . VAL B 1 104 ? 5.445 -3.029 0.672 1 86.56 104 VAL B CA 1
ATOM 2394 C C . VAL B 1 104 ? 5.34 -3.045 -0.852 1 86.56 104 VAL B C 1
ATOM 2396 O O . VAL B 1 104 ? 4.242 -2.924 -1.403 1 86.56 104 VAL B O 1
ATOM 2399 N N . ASP B 1 105 ? 6.453 -3.316 -1.52 1 84.19 105 ASP B N 1
ATOM 2400 C CA . ASP B 1 105 ? 6.465 -3.377 -2.979 1 84.19 105 ASP B CA 1
ATOM 2401 C C . ASP B 1 105 ? 5.652 -4.566 -3.484 1 84.19 105 ASP B C 1
ATOM 2403 O O . ASP B 1 105 ? 4.949 -4.461 -4.492 1 84.19 105 ASP B O 1
ATOM 2407 N N . ILE B 1 106 ? 5.809 -5.668 -2.814 1 88.25 106 ILE B N 1
ATOM 2408 C CA . ILE B 1 106 ? 5.141 -6.898 -3.221 1 88.25 106 ILE B CA 1
ATOM 2409 C C . ILE B 1 106 ? 3.625 -6.707 -3.146 1 88.25 106 ILE B C 1
ATOM 2411 O O . ILE B 1 106 ? 2.91 -6.988 -4.113 1 88.25 106 ILE B O 1
ATOM 2415 N N . PHE B 1 107 ? 3.172 -6.145 -2.115 1 89.38 107 PHE B N 1
ATOM 2416 C CA . PHE B 1 107 ? 1.733 -6.016 -1.915 1 89.38 107 PHE B CA 1
ATOM 2417 C C . PHE B 1 107 ? 1.168 -4.887 -2.766 1 89.38 107 PHE B C 1
ATOM 2419 O O . PHE B 1 107 ? 0.018 -4.945 -3.203 1 89.38 107 PHE B O 1
ATOM 2426 N N . ASN B 1 108 ? 1.987 -3.959 -3.066 1 88.81 108 ASN B N 1
ATOM 2427 C CA . ASN B 1 108 ? 1.578 -2.951 -4.039 1 88.81 108 ASN B CA 1
ATOM 2428 C C . ASN B 1 108 ? 1.374 -3.559 -5.422 1 88.81 108 ASN B C 1
ATOM 2430 O O . ASN B 1 108 ? 0.421 -3.211 -6.125 1 88.81 108 ASN B O 1
ATOM 2434 N N . ALA B 1 109 ? 2.256 -4.426 -5.801 1 85.62 109 ALA B N 1
ATOM 2435 C CA . ALA B 1 109 ? 2.125 -5.109 -7.086 1 85.62 109 ALA B CA 1
ATOM 2436 C C . ALA B 1 109 ? 0.869 -5.977 -7.121 1 85.62 109 ALA B C 1
ATOM 2438 O O . ALA B 1 109 ? 0.124 -5.961 -8.102 1 85.62 109 ALA B O 1
ATOM 2439 N N . LEU B 1 110 ? 0.617 -6.668 -6.062 1 88.31 110 LEU B N 1
ATOM 2440 C CA . LEU B 1 110 ? -0.581 -7.496 -5.973 1 88.31 110 LEU B CA 1
ATOM 2441 C C . LEU B 1 110 ? -1.841 -6.641 -6.043 1 88.31 110 LEU B C 1
ATOM 2443 O O . LEU B 1 110 ? -2.824 -7.027 -6.68 1 88.31 110 LEU B O 1
ATOM 2447 N N . ASN B 1 111 ? -1.782 -5.547 -5.379 1 91.12 111 ASN B N 1
ATOM 2448 C CA . ASN B 1 111 ? -2.9 -4.609 -5.41 1 91.12 111 ASN B CA 1
ATOM 2449 C C . ASN B 1 111 ? -3.191 -4.133 -6.828 1 91.12 111 ASN B C 1
ATOM 2451 O O . ASN B 1 111 ? -4.352 -4.062 -7.238 1 91.12 111 ASN B O 1
ATOM 2455 N N . GLN B 1 112 ? -2.199 -3.809 -7.547 1 87.62 112 GLN B N 1
ATOM 2456 C CA . GLN B 1 112 ? -2.371 -3.344 -8.922 1 87.62 112 GLN B CA 1
ATOM 2457 C C . GLN B 1 112 ? -2.994 -4.43 -9.797 1 87.62 112 GLN B C 1
ATOM 2459 O O . GLN B 1 112 ? -3.891 -4.152 -10.594 1 87.62 112 GLN B O 1
ATOM 2464 N N . ILE B 1 113 ? -2.602 -5.531 -9.609 1 84.25 113 ILE B N 1
ATOM 2465 C CA . ILE B 1 113 ? -3.119 -6.652 -10.391 1 84.25 113 ILE B CA 1
ATOM 2466 C C . ILE B 1 113 ? -4.555 -6.953 -9.969 1 84.25 113 ILE B C 1
ATOM 2468 O O . ILE B 1 113 ? -5.41 -7.23 -10.812 1 84.25 113 ILE B O 1
ATOM 2472 N N . GLY B 1 114 ? -4.75 -6.957 -8.625 1 87.25 114 GLY B N 1
ATOM 2473 C CA . GLY B 1 114 ? -6.105 -7.152 -8.148 1 87.25 114 GLY B CA 1
ATOM 2474 C C . GLY B 1 114 ? -7.094 -6.156 -8.719 1 87.25 114 GLY B C 1
ATOM 2475 O O . GLY B 1 114 ? -8.211 -6.523 -9.102 1 87.25 114 GLY B O 1
ATOM 2476 N N . SER B 1 115 ? -6.652 -4.969 -8.789 1 90.94 115 SER B N 1
ATOM 2477 C CA . SER B 1 115 ? -7.496 -3.928 -9.367 1 90.94 115 SER B CA 1
ATOM 2478 C C . SER B 1 115 ? -7.82 -4.23 -10.828 1 90.94 115 SER B C 1
ATOM 2480 O O . SER B 1 115 ? -8.977 -4.121 -11.25 1 90.94 115 SER B O 1
ATOM 2482 N N . LYS B 1 116 ? -6.816 -4.629 -11.562 1 87.62 116 LYS B N 1
ATOM 2483 C CA . LYS B 1 116 ? -7.004 -4.977 -12.969 1 87.62 116 LYS B CA 1
ATOM 2484 C C . LYS B 1 116 ? -7.945 -6.168 -13.117 1 87.62 116 LYS B C 1
ATOM 2486 O O . LYS B 1 116 ? -8.812 -6.172 -14 1 87.62 116 LYS B O 1
ATOM 2491 N N . LEU B 1 117 ? -7.805 -7.098 -12.305 1 84.38 117 LEU B N 1
ATOM 2492 C CA . LEU B 1 117 ? -8.625 -8.305 -12.359 1 84.38 117 LEU B CA 1
ATOM 2493 C C . LEU B 1 117 ? -10.078 -7.988 -12.039 1 84.38 117 LEU B C 1
ATOM 2495 O O . LEU B 1 117 ? -10.992 -8.5 -12.688 1 84.38 117 LEU B O 1
ATOM 2499 N N . LEU B 1 118 ? -10.234 -7.195 -11.008 1 87.69 118 LEU B N 1
ATOM 2500 C CA . LEU B 1 118 ? -11.594 -6.777 -10.656 1 87.69 118 LEU B CA 1
ATOM 2501 C C . LEU B 1 118 ? -12.281 -6.117 -11.852 1 87.69 118 LEU B C 1
ATOM 2503 O O . LEU B 1 118 ? -13.438 -6.418 -12.148 1 87.69 118 LEU B O 1
ATOM 2507 N N . LYS B 1 119 ? -11.562 -5.297 -12.477 1 90.38 119 LYS B N 1
ATOM 2508 C CA . LYS B 1 119 ? -12.117 -4.574 -13.617 1 90.38 119 LYS B CA 1
ATOM 2509 C C . LYS B 1 119 ? -12.469 -5.527 -14.758 1 90.38 119 LYS B C 1
ATOM 2511 O O . LYS B 1 119 ? -13.547 -5.434 -15.344 1 90.38 119 LYS B O 1
ATOM 2516 N N . GLU B 1 120 ? -11.594 -6.43 -15.047 1 85.12 120 GLU B N 1
ATOM 2517 C CA . GLU B 1 120 ? -11.789 -7.391 -16.125 1 85.12 120 GLU B CA 1
ATOM 2518 C C . GLU B 1 120 ? -12.953 -8.328 -15.82 1 85.12 120 GLU B C 1
ATOM 2520 O O . GLU B 1 120 ? -13.773 -8.609 -16.703 1 85.12 120 GLU B O 1
ATOM 2525 N N . GLN B 1 121 ? -13.039 -8.719 -14.609 1 82.31 121 GLN B N 1
ATOM 2526 C CA . GLN B 1 121 ? -14.055 -9.695 -14.234 1 82.31 121 GLN B CA 1
ATOM 2527 C C . GLN B 1 121 ? -15.422 -9.047 -14.086 1 82.31 121 GLN B C 1
ATOM 2529 O O . GLN B 1 121 ? -16.453 -9.719 -14.195 1 82.31 121 GLN B O 1
ATOM 2534 N N . SER B 1 122 ? -15.383 -7.809 -13.812 1 86.38 122 SER B N 1
ATOM 2535 C CA . SER B 1 122 ? -16.656 -7.121 -13.578 1 86.38 122 SER B CA 1
ATOM 2536 C C . SER B 1 122 ? -17.5 -7.074 -14.852 1 86.38 122 SER B C 1
ATOM 2538 O O . SER B 1 122 ? -18.719 -6.898 -14.789 1 86.38 122 SER B O 1
ATOM 2540 N N . SER B 1 123 ? -16.875 -7.23 -15.977 1 86.44 123 SER B N 1
ATOM 2541 C CA . SER B 1 123 ? -17.594 -7.18 -17.25 1 86.44 123 SER B CA 1
ATOM 2542 C C . SER B 1 123 ? -18.391 -8.461 -17.484 1 86.44 123 SER B C 1
ATOM 2544 O O . SER B 1 123 ? -19.391 -8.453 -18.203 1 86.44 123 SER B O 1
ATOM 2546 N N . THR B 1 124 ? -18.016 -9.57 -16.844 1 81.12 124 THR B N 1
ATOM 2547 C CA . THR B 1 124 ? -18.641 -10.859 -17.172 1 81.12 124 THR B CA 1
ATOM 2548 C C . THR B 1 124 ? -19.266 -11.484 -15.938 1 81.12 124 THR B C 1
ATOM 2550 O O . THR B 1 124 ? -20.25 -12.219 -16.047 1 81.12 124 THR B O 1
ATOM 2553 N N . ASN B 1 125 ? -18.75 -11.148 -14.805 1 79.62 125 ASN B N 1
ATOM 2554 C CA . ASN B 1 125 ? -19.219 -11.758 -13.57 1 79.62 125 ASN B CA 1
ATOM 2555 C C . ASN B 1 125 ? -20.469 -11.047 -13.031 1 79.62 125 ASN B C 1
ATOM 2557 O O . ASN B 1 125 ? -20.641 -9.852 -13.258 1 79.62 125 ASN B O 1
ATOM 2561 N N . ASN B 1 126 ? -21.312 -11.875 -12.367 1 78.69 126 ASN B N 1
ATOM 2562 C CA . ASN B 1 126 ? -22.578 -11.297 -11.93 1 78.69 126 ASN B CA 1
ATOM 2563 C C . ASN B 1 126 ? -22.672 -11.258 -10.406 1 78.69 126 ASN B C 1
ATOM 2565 O O . ASN B 1 126 ? -23.781 -11.164 -9.859 1 78.69 126 ASN B O 1
ATOM 2569 N N . ASP B 1 127 ? -21.547 -11.297 -9.805 1 76.81 127 ASP B N 1
ATOM 2570 C CA . ASP B 1 127 ? -21.594 -11.109 -8.352 1 76.81 127 ASP B CA 1
ATOM 2571 C C . ASP B 1 127 ? -21.875 -9.656 -7.996 1 76.81 127 ASP B C 1
ATOM 2573 O O . ASP B 1 127 ? -21.781 -8.773 -8.852 1 76.81 127 ASP B O 1
ATOM 2577 N N . VAL B 1 128 ? -22.172 -9.445 -6.793 1 78.69 128 VAL B N 1
ATOM 2578 C CA . VAL B 1 128 ? -22.656 -8.141 -6.336 1 78.69 128 VAL B CA 1
ATOM 2579 C C . VAL B 1 128 ? -21.594 -7.078 -6.637 1 78.69 128 VAL B C 1
ATOM 2581 O O . VAL B 1 128 ? -21.922 -6.008 -7.16 1 78.69 128 VAL B O 1
ATOM 2584 N N . LEU B 1 129 ? -20.359 -7.363 -6.34 1 82.62 129 LEU B N 1
ATOM 2585 C CA . LEU B 1 129 ? -19.281 -6.395 -6.539 1 82.62 129 LEU B CA 1
ATOM 2586 C C . LEU B 1 129 ? -19.078 -6.113 -8.023 1 82.62 129 LEU B C 1
ATOM 2588 O O . LEU B 1 129 ? -18.906 -4.961 -8.422 1 82.62 129 LEU B O 1
ATOM 2592 N N . SER B 1 130 ? -19.078 -7.117 -8.781 1 84.19 130 SER B N 1
ATOM 2593 C CA . SER B 1 130 ? -18.906 -6.961 -10.227 1 84.19 130 SER B CA 1
ATOM 2594 C C . SER B 1 130 ? -20.031 -6.109 -10.82 1 84.19 130 SER B C 1
ATOM 2596 O O . SER B 1 130 ? -19.766 -5.258 -11.68 1 84.19 130 SER B O 1
ATOM 2598 N N . ILE B 1 131 ? -21.203 -6.344 -10.406 1 84.44 131 ILE B N 1
ATOM 2599 C CA . ILE B 1 131 ? -22.344 -5.574 -10.883 1 84.44 131 ILE B CA 1
ATOM 2600 C C . ILE B 1 131 ? -22.188 -4.113 -10.469 1 84.44 131 ILE B C 1
ATOM 2602 O O . ILE B 1 131 ? -22.422 -3.207 -11.281 1 84.44 131 ILE B O 1
ATOM 2606 N N . LYS B 1 132 ? -21.812 -3.957 -9.258 1 84.44 132 LYS B N 1
ATOM 2607 C CA . LYS B 1 132 ? -21.594 -2.602 -8.758 1 84.44 132 LYS B CA 1
ATOM 2608 C C . LYS B 1 132 ? -20.547 -1.872 -9.578 1 84.44 132 LYS B C 1
ATOM 2610 O O . LYS B 1 132 ? -20.719 -0.709 -9.945 1 84.44 132 LYS B O 1
ATOM 2615 N N . ILE B 1 133 ? -19.453 -2.551 -9.82 1 87.5 133 ILE B N 1
ATOM 2616 C CA . ILE B 1 133 ? -18.359 -1.971 -10.594 1 87.5 133 ILE B CA 1
ATOM 2617 C C . ILE B 1 133 ? -18.859 -1.646 -12.008 1 87.5 133 ILE B C 1
ATOM 2619 O O . ILE B 1 133 ? -18.625 -0.541 -12.508 1 87.5 133 ILE B O 1
ATOM 2623 N N . ARG B 1 134 ? -19.562 -2.527 -12.602 1 87.75 134 ARG B N 1
ATOM 2624 C CA . ARG B 1 134 ? -20.047 -2.389 -13.977 1 87.75 134 ARG B CA 1
ATOM 2625 C C . ARG B 1 134 ? -21 -1.212 -14.102 1 87.75 134 ARG B C 1
ATOM 2627 O O . ARG B 1 134 ? -21.047 -0.543 -15.141 1 87.75 134 ARG B O 1
ATOM 2634 N N . HIS B 1 135 ? -21.75 -0.88 -13.141 1 86.88 135 HIS B N 1
ATOM 2635 C CA . HIS B 1 135 ? -22.781 0.147 -13.203 1 86.88 135 HIS B CA 1
ATOM 2636 C C . HIS B 1 135 ? -22.281 1.464 -12.609 1 86.88 135 HIS B C 1
ATOM 2638 O O . HIS B 1 135 ? -23 2.463 -12.617 1 86.88 135 HIS B O 1
ATOM 2644 N N . SER B 1 136 ? -21.125 1.41 -12.102 1 84.25 136 SER B N 1
ATOM 2645 C CA . SER B 1 136 ? -20.578 2.615 -11.492 1 84.25 136 SER B CA 1
ATOM 2646 C C . SER B 1 136 ? -20.141 3.623 -12.547 1 84.25 136 SER B C 1
ATOM 2648 O O . SER B 1 136 ? -19.688 3.238 -13.633 1 84.25 136 SER B O 1
ATOM 2650 N N . LYS B 1 137 ? -20.234 4.945 -12.195 1 83.69 137 LYS B N 1
ATOM 2651 C CA . LYS B 1 137 ? -19.734 6.02 -13.039 1 83.69 137 LYS B CA 1
ATOM 2652 C C . LYS B 1 137 ? -18.203 6.039 -13.039 1 83.69 137 LYS B C 1
ATOM 2654 O O . LYS B 1 137 ? -17.594 6.594 -13.953 1 83.69 137 LYS B O 1
ATOM 2659 N N . HIS B 1 138 ? -17.625 5.359 -12.078 1 84.19 138 HIS B N 1
ATOM 2660 C CA . HIS B 1 138 ? -16.188 5.355 -11.906 1 84.19 138 HIS B CA 1
ATOM 2661 C C . HIS B 1 138 ? -15.672 3.955 -11.57 1 84.19 138 HIS B C 1
ATOM 2663 O O . HIS B 1 138 ? -15.117 3.732 -10.492 1 84.19 138 HIS B O 1
ATOM 2669 N N . PRO B 1 139 ? -15.789 3.078 -12.516 1 87.56 139 PRO B N 1
ATOM 2670 C CA . PRO B 1 139 ? -15.469 1.676 -12.234 1 87.56 139 PRO B CA 1
ATOM 2671 C C . PRO B 1 139 ? -14.023 1.475 -11.789 1 87.56 139 PRO B C 1
ATOM 2673 O O . PRO B 1 139 ? -13.75 0.645 -10.922 1 87.56 139 PRO B O 1
ATOM 2676 N N . GLN B 1 140 ? -13.094 2.232 -12.367 1 89.12 140 GLN B N 1
ATOM 2677 C CA . GLN B 1 140 ? -11.688 2.072 -12.016 1 89.12 140 GLN B CA 1
ATOM 2678 C C . GLN B 1 140 ? -11.43 2.461 -10.562 1 89.12 140 GLN B C 1
ATOM 2680 O O . GLN B 1 140 ? -10.641 1.818 -9.875 1 89.12 140 GLN B O 1
ATOM 2685 N N . LEU B 1 141 ? -12.062 3.469 -10.117 1 88.62 141 LEU B N 1
ATOM 2686 C CA . LEU B 1 141 ? -11.938 3.906 -8.727 1 88.62 141 LEU B CA 1
ATOM 2687 C C . LEU B 1 141 ? -12.398 2.812 -7.773 1 88.62 141 LEU B C 1
ATOM 2689 O O . LEU B 1 141 ? -11.734 2.539 -6.77 1 88.62 141 LEU B O 1
ATOM 2693 N N . LEU B 1 142 ? -13.492 2.189 -8.117 1 87.38 142 LEU B N 1
ATOM 2694 C CA . LEU B 1 142 ? -14.008 1.108 -7.285 1 87.38 142 LEU B CA 1
ATOM 2695 C C . LEU B 1 142 ? -13.039 -0.067 -7.254 1 87.38 142 LEU B C 1
ATOM 2697 O O . LEU B 1 142 ? -12.797 -0.652 -6.195 1 87.38 142 LEU B O 1
ATOM 2701 N N . CYS B 1 143 ? -12.516 -0.356 -8.406 1 91 143 CYS B N 1
ATOM 2702 C CA . CYS B 1 143 ? -11.562 -1.46 -8.484 1 91 143 CYS B CA 1
ATOM 2703 C C . CYS B 1 143 ? -10.352 -1.196 -7.602 1 91 143 CYS B C 1
ATOM 2705 O O . CYS B 1 143 ? -9.922 -2.07 -6.848 1 91 143 CYS B O 1
ATOM 2707 N N . ASP B 1 144 ? -9.828 0.045 -7.641 1 91.69 144 ASP B N 1
ATOM 2708 C CA . ASP B 1 144 ? -8.664 0.403 -6.836 1 91.69 144 ASP B CA 1
ATOM 2709 C C . ASP B 1 144 ? -8.992 0.36 -5.348 1 91.69 144 ASP B C 1
ATOM 2711 O O . ASP B 1 144 ? -8.188 -0.107 -4.539 1 91.69 144 ASP B O 1
ATOM 2715 N N . PHE B 1 145 ? -10.117 0.813 -5.043 1 90.56 145 PHE B N 1
ATOM 2716 C CA . PHE B 1 145 ? -10.547 0.857 -3.646 1 90.56 145 PHE B CA 1
ATOM 2717 C C . PHE B 1 145 ? -10.68 -0.55 -3.078 1 90.56 145 PHE B C 1
ATOM 2719 O O . PHE B 1 145 ? -10.062 -0.878 -2.062 1 90.56 145 PHE B O 1
ATOM 2726 N N . TYR B 1 146 ? -11.43 -1.376 -3.74 1 89.5 146 TYR B N 1
ATOM 2727 C CA . TYR B 1 146 ? -11.734 -2.705 -3.221 1 89.5 146 TYR B CA 1
ATOM 2728 C C . TYR B 1 146 ? -10.5 -3.604 -3.266 1 89.5 146 TYR B C 1
ATOM 2730 O O . TYR B 1 146 ? -10.273 -4.398 -2.35 1 89.5 146 TYR B O 1
ATOM 2738 N N . SER B 1 147 ? -9.781 -3.5 -4.309 1 91.06 147 SER B N 1
ATOM 2739 C CA . SER B 1 147 ? -8.555 -4.285 -4.375 1 91.06 147 SER B CA 1
ATOM 2740 C C . SER B 1 147 ? -7.609 -3.939 -3.229 1 91.06 147 SER B C 1
ATOM 2742 O O . SER B 1 147 ? -7.074 -4.832 -2.564 1 91.06 147 SER B O 1
ATOM 2744 N N . SER B 1 148 ? -7.41 -2.623 -3.008 1 92.81 148 SER B N 1
ATOM 2745 C CA . SER B 1 148 ? -6.531 -2.197 -1.921 1 92.81 148 SER B CA 1
ATOM 2746 C C . SER B 1 148 ? -7.055 -2.678 -0.57 1 92.81 148 SER B C 1
ATOM 2748 O O . SER B 1 148 ? -6.273 -3.098 0.288 1 92.81 148 SER B O 1
ATOM 2750 N N . GLY B 1 149 ? -8.312 -2.617 -0.406 1 91.19 149 GLY B N 1
ATOM 2751 C CA . GLY B 1 149 ? -8.914 -3.07 0.837 1 91.19 149 GLY B CA 1
ATOM 2752 C C . GLY B 1 149 ? -8.664 -4.539 1.121 1 91.19 149 GLY B C 1
ATOM 2753 O O . GLY B 1 149 ? -8.188 -4.895 2.201 1 91.19 149 GLY B O 1
ATOM 2754 N N . ILE B 1 150 ? -8.938 -5.348 0.151 1 90.12 150 ILE B N 1
ATOM 2755 C CA . ILE B 1 150 ? -8.82 -6.785 0.365 1 90.12 150 ILE B CA 1
ATOM 2756 C C . ILE B 1 150 ? -7.352 -7.172 0.496 1 90.12 150 ILE B C 1
ATOM 2758 O O . ILE B 1 150 ? -7 -8.039 1.304 1 90.12 150 ILE B O 1
ATOM 2762 N N . ILE B 1 151 ? -6.512 -6.559 -0.246 1 91.75 151 ILE B N 1
ATOM 2763 C CA . ILE B 1 151 ? -5.086 -6.852 -0.159 1 91.75 151 ILE B CA 1
ATOM 2764 C C . ILE B 1 151 ? -4.562 -6.473 1.226 1 91.75 151 ILE B C 1
ATOM 2766 O O . ILE B 1 151 ? -3.777 -7.211 1.824 1 91.75 151 ILE B O 1
ATOM 2770 N N . GLU B 1 152 ? -5 -5.355 1.709 1 92.81 152 GLU B N 1
ATOM 2771 C CA . GLU B 1 152 ? -4.598 -4.945 3.051 1 92.81 152 GLU B CA 1
ATOM 2772 C C . GLU B 1 152 ? -5.07 -5.941 4.102 1 92.81 152 GLU B C 1
ATOM 2774 O O . GLU B 1 152 ? -4.316 -6.305 5.008 1 92.81 152 GLU B O 1
ATOM 2779 N N . VAL B 1 153 ? -6.25 -6.391 3.998 1 90.44 153 VAL B N 1
ATOM 2780 C CA . VAL B 1 153 ? -6.809 -7.348 4.949 1 90.44 153 VAL B CA 1
ATOM 2781 C C . VAL B 1 153 ? -6.02 -8.656 4.891 1 90.44 153 VAL B C 1
ATOM 2783 O O . VAL B 1 153 ? -5.637 -9.203 5.93 1 90.44 153 VAL B O 1
ATOM 2786 N N . LEU B 1 154 ? -5.73 -9.094 3.717 1 90.75 154 LEU B N 1
ATOM 2787 C CA . LEU B 1 154 ? -4.98 -10.336 3.547 1 90.75 154 LEU B CA 1
ATOM 2788 C C . LEU B 1 154 ? -3.561 -10.188 4.082 1 90.75 154 LEU B C 1
ATOM 2790 O O . LEU B 1 154 ? -3.031 -11.109 4.711 1 90.75 154 LEU B O 1
ATOM 2794 N N . LYS B 1 155 ? -2.977 -9.086 3.764 1 91.81 155 LYS B N 1
ATOM 2795 C CA . LYS B 1 155 ? -1.641 -8.797 4.277 1 91.81 155 LYS B CA 1
ATOM 2796 C C . LYS B 1 155 ? -1.62 -8.836 5.805 1 91.81 155 LYS B C 1
ATOM 2798 O O . LYS B 1 155 ? -0.773 -9.5 6.402 1 91.81 155 LYS B O 1
ATOM 2803 N N . GLN B 1 156 ? -2.568 -8.188 6.453 1 90.69 156 GLN B N 1
ATOM 2804 C CA . GLN B 1 156 ? -2.637 -8.148 7.91 1 90.69 156 GLN B CA 1
ATOM 2805 C C . GLN B 1 156 ? -2.965 -9.523 8.484 1 90.69 156 GLN B C 1
ATOM 2807 O O . GLN B 1 156 ? -2.492 -9.875 9.562 1 90.69 156 GLN B O 1
ATOM 2812 N N . TRP B 1 157 ? -3.77 -10.211 7.758 1 89.75 157 TRP B N 1
ATOM 2813 C CA . TRP B 1 157 ? -4.109 -11.578 8.141 1 89.75 157 TRP B CA 1
ATOM 2814 C C . TRP B 1 157 ? -2.867 -12.461 8.172 1 89.75 157 TRP B C 1
ATOM 2816 O O . TRP B 1 157 ? -2.654 -13.211 9.125 1 89.75 157 TRP B O 1
ATOM 2826 N N . GLN B 1 158 ? -2.008 -12.344 7.223 1 88.56 158 GLN B N 1
ATOM 2827 C CA . GLN B 1 158 ? -0.804 -13.164 7.117 1 88.56 158 GLN B CA 1
ATOM 2828 C C . GLN B 1 158 ? 0.255 -12.711 8.117 1 88.56 158 GLN B C 1
ATOM 2830 O O . GLN B 1 158 ? 1.099 -13.508 8.539 1 88.56 158 GLN B O 1
ATOM 2835 N N . LYS B 1 159 ? 0.175 -11.492 8.516 1 87.69 159 LYS B N 1
ATOM 2836 C CA . LYS B 1 159 ? 1.092 -10.977 9.531 1 87.69 159 LYS B CA 1
ATOM 2837 C C . LYS B 1 159 ? 0.606 -11.328 10.938 1 87.69 159 LYS B C 1
ATOM 2839 O O . LYS B 1 159 ? 1.235 -10.945 11.93 1 87.69 159 LYS B O 1
ATOM 2844 N N . ASN B 1 160 ? -0.542 -12 11.016 1 82.12 160 ASN B N 1
ATOM 2845 C CA . ASN B 1 160 ? -1.157 -12.438 12.266 1 82.12 160 ASN B CA 1
ATOM 2846 C C . ASN B 1 160 ? -1.622 -11.258 13.109 1 82.12 160 ASN B C 1
ATOM 2848 O O . ASN B 1 160 ? -1.568 -11.305 14.344 1 82.12 160 ASN B O 1
ATOM 2852 N N . ASN B 1 161 ? -1.973 -10.25 12.352 1 78.94 161 ASN B N 1
ATOM 2853 C CA . ASN B 1 161 ? -2.58 -9.117 13.039 1 78.94 161 ASN B CA 1
ATOM 2854 C C . ASN B 1 161 ? -4.07 -9.336 13.273 1 78.94 161 ASN B C 1
ATOM 2856 O O . ASN B 1 161 ? -4.719 -8.547 13.969 1 78.94 161 ASN B O 1
ATOM 2860 N N . TYR B 1 162 ? -4.516 -10.516 12.539 1 77.44 162 TYR B N 1
ATOM 2861 C CA . TYR B 1 162 ? -5.875 -11 12.75 1 77.44 162 TYR B CA 1
ATOM 2862 C C . TYR B 1 162 ? -5.879 -12.461 13.188 1 77.44 162 TYR B C 1
ATOM 2864 O O . TYR B 1 162 ? -5.047 -13.25 12.734 1 77.44 162 TYR B O 1
ATOM 2872 N N . THR B 1 163 ? -6.742 -12.766 14.047 1 81.25 163 THR B N 1
ATOM 2873 C CA . THR B 1 163 ? -6.895 -14.164 14.422 1 81.25 163 THR B CA 1
ATOM 2874 C C . THR B 1 163 ? -8.164 -14.75 13.82 1 81.25 163 THR B C 1
ATOM 2876 O O . THR B 1 163 ? -8.844 -15.555 14.453 1 81.25 163 THR B O 1
ATOM 2879 N N . TYR B 1 164 ? -8.422 -14.398 12.617 1 85.25 164 TYR B N 1
ATOM 2880 C CA . TYR B 1 164 ? -9.648 -14.852 11.969 1 85.25 164 TYR B CA 1
ATOM 2881 C C . TYR B 1 164 ? -9.422 -16.172 11.25 1 85.25 164 TYR B C 1
ATOM 2883 O O . TYR B 1 164 ? -8.344 -16.422 10.695 1 85.25 164 TYR B O 1
ATOM 2891 N N . THR B 1 165 ? -10.438 -16.953 11.25 1 87.44 165 THR B N 1
ATOM 2892 C CA . THR B 1 165 ? -10.438 -18.141 10.414 1 87.44 165 THR B CA 1
ATOM 2893 C C . THR B 1 165 ? -10.797 -17.797 8.969 1 87.44 165 THR B C 1
ATOM 2895 O O . THR B 1 165 ? -11.289 -16.688 8.703 1 87.44 165 THR B O 1
ATOM 2898 N N . VAL B 1 166 ? -10.531 -18.719 8.102 1 88.56 166 VAL B N 1
ATOM 2899 C CA . VAL B 1 166 ? -10.883 -18.531 6.699 1 88.56 166 VAL B CA 1
ATOM 2900 C C . VAL B 1 166 ? -12.391 -18.297 6.574 1 88.56 166 VAL B C 1
ATOM 2902 O O . VAL B 1 166 ? -12.82 -17.391 5.852 1 88.56 166 VAL B O 1
ATOM 2905 N N . ASP B 1 167 ? -13.141 -19 7.32 1 85.88 167 ASP B N 1
ATOM 2906 C CA . ASP B 1 167 ? -14.594 -18.891 7.254 1 85.88 167 ASP B CA 1
ATOM 2907 C C . ASP B 1 167 ? -15.07 -17.531 7.727 1 85.88 167 ASP B C 1
ATOM 2909 O O . ASP B 1 167 ? -16 -16.953 7.148 1 85.88 167 ASP B O 1
ATOM 2913 N N . GLU B 1 168 ? -14.453 -17.031 8.75 1 84.06 168 GLU B N 1
ATOM 2914 C CA . GLU B 1 168 ? -14.812 -15.719 9.266 1 84.06 168 GLU B CA 1
ATOM 2915 C C . GLU B 1 168 ? -14.516 -14.625 8.242 1 84.06 168 GLU B C 1
ATOM 2917 O O . GLU B 1 168 ? -15.336 -13.727 8.047 1 84.06 168 GLU B O 1
ATOM 2922 N N . LEU B 1 169 ? -13.391 -14.781 7.547 1 86.12 169 LEU B N 1
ATOM 2923 C CA . LEU B 1 169 ? -13.008 -13.789 6.543 1 86.12 169 LEU B CA 1
ATOM 2924 C C . LEU B 1 169 ? -13.961 -13.836 5.352 1 86.12 169 LEU B C 1
ATOM 2926 O O . LEU B 1 169 ? -14.398 -12.789 4.867 1 86.12 169 LEU B O 1
ATOM 2930 N N . VAL B 1 170 ? -14.25 -15.016 4.945 1 84.06 170 VAL B N 1
ATOM 2931 C CA . VAL B 1 170 ? -15.148 -15.188 3.805 1 84.06 170 VAL B CA 1
ATOM 2932 C C . VAL B 1 170 ? -16.531 -14.633 4.148 1 84.06 170 VAL B C 1
ATOM 2934 O O . VAL B 1 170 ? -17.172 -13.992 3.314 1 84.06 170 VAL B O 1
ATOM 2937 N N . GLU B 1 171 ? -16.969 -14.867 5.371 1 79.94 171 GLU B N 1
ATOM 2938 C CA . GLU B 1 171 ? -18.25 -14.359 5.816 1 79.94 171 GLU B CA 1
ATOM 2939 C C . GLU B 1 171 ? -18.281 -12.836 5.797 1 79.94 171 GLU B C 1
ATOM 2941 O O . GLU B 1 171 ? -19.297 -12.234 5.457 1 79.94 171 GLU B O 1
ATOM 2946 N N . MET B 1 172 ? -17.188 -12.32 6.133 1 76.56 172 MET B N 1
ATOM 2947 C CA . MET B 1 172 ? -17.078 -10.867 6.172 1 76.56 172 MET B CA 1
ATOM 2948 C C . MET B 1 172 ? -17.172 -10.273 4.77 1 76.56 172 MET B C 1
ATOM 2950 O O . MET B 1 172 ? -17.656 -9.156 4.594 1 76.56 172 MET B O 1
ATOM 2954 N N . THR B 1 173 ? -16.656 -11.07 3.809 1 76.19 173 THR B N 1
ATOM 2955 C CA . THR B 1 173 ? -16.734 -10.594 2.434 1 76.19 173 THR B CA 1
ATOM 2956 C C . THR B 1 173 ? -18.172 -10.648 1.92 1 76.19 173 THR B C 1
ATOM 2958 O O . THR B 1 173 ? -18.531 -9.93 0.985 1 76.19 173 THR B O 1
ATOM 2961 N N . LYS B 1 174 ? -18.875 -11.703 2.453 1 67.44 174 LYS B N 1
ATOM 2962 C CA . LYS B 1 174 ? -20.266 -11.844 2.059 1 67.44 174 LYS B CA 1
ATOM 2963 C C . LYS B 1 174 ? -21.141 -10.758 2.686 1 67.44 174 LYS B C 1
ATOM 2965 O O . LYS B 1 174 ? -22.188 -10.406 2.15 1 67.44 174 LYS B O 1
ATOM 2970 N N . GLU B 1 175 ? -20.75 -10.586 3.971 1 58.03 175 GLU B N 1
ATOM 2971 C CA . GLU B 1 175 ? -21.5 -9.508 4.609 1 58.03 175 GLU B CA 1
ATOM 2972 C C . GLU B 1 175 ? -21.25 -8.172 3.914 1 58.03 175 GLU B C 1
ATOM 2974 O O . GLU B 1 175 ? -22 -7.215 4.113 1 58.03 175 GLU B O 1
ATOM 2979 N N . GLY B 1 176 ? -20.844 -8.289 2.711 1 49.81 176 GLY B N 1
ATOM 2980 C CA . GLY B 1 176 ? -20.625 -7.363 1.607 1 49.81 176 GLY B CA 1
ATOM 2981 C C . GLY B 1 176 ? -20.109 -6.008 2.053 1 49.81 176 GLY B C 1
ATOM 2982 O O . GLY B 1 176 ? -20.234 -5.645 3.225 1 49.81 176 GLY B O 1
ATOM 2983 N N . PRO B 1 177 ? -19.156 -5.422 1.383 1 47 177 PRO B N 1
ATOM 2984 C CA . PRO B 1 177 ? -18.859 -4.004 1.614 1 47 177 PRO B CA 1
ATOM 2985 C C . PRO B 1 177 ? -20.094 -3.209 2.037 1 47 177 PRO B C 1
ATOM 2987 O O . PRO B 1 177 ? -19.969 -2.176 2.699 1 47 177 PRO B O 1
ATOM 2990 N N . ASP B 1 178 ? -21.234 -3.58 1.511 1 43.66 178 ASP B N 1
ATOM 2991 C CA . ASP B 1 178 ? -22.469 -2.971 1.99 1 43.66 178 ASP B CA 1
ATOM 2992 C C . ASP B 1 178 ? -22.625 -3.16 3.498 1 43.66 178 ASP B C 1
ATOM 2994 O O . ASP B 1 178 ? -23.219 -2.322 4.176 1 43.66 178 ASP B O 1
ATOM 2998 N N . ASN B 1 179 ? -22.406 -4.305 4.066 1 40.91 179 ASN B N 1
ATOM 2999 C CA . ASN B 1 179 ? -22.516 -4.574 5.496 1 40.91 179 ASN B CA 1
ATOM 3000 C C . ASN B 1 179 ? -21.172 -4.414 6.199 1 40.91 179 ASN B C 1
ATOM 3002 O O . ASN B 1 179 ? -21.125 -4.059 7.379 1 40.91 179 ASN B O 1
ATOM 3006 N N . ILE B 1 180 ? -20.25 -4.996 6.102 1 35.16 180 ILE B N 1
ATOM 3007 C CA . ILE B 1 180 ? -19.031 -4.434 6.641 1 35.16 180 ILE B CA 1
ATOM 3008 C C . ILE B 1 180 ? -18.797 -3.041 6.059 1 35.16 180 ILE B C 1
ATOM 3010 O O . ILE B 1 180 ? -18.312 -2.143 6.758 1 35.16 180 ILE B O 1
ATOM 3014 N N . PHE B 1 181 ? -18.562 -2.727 4.688 1 32.47 181 PHE B N 1
ATOM 3015 C CA . PHE B 1 181 ? -18.359 -1.479 3.955 1 32.47 181 PHE B CA 1
ATOM 3016 C C . PHE B 1 181 ? -19.703 -0.875 3.541 1 32.47 181 PHE B C 1
ATOM 3018 O O . PHE B 1 181 ? -19.734 0.167 2.883 1 32.47 181 PHE B O 1
ATOM 3025 N N . LEU B 1 182 ? -20.875 -1.324 3.158 1 26.8 182 LEU B N 1
ATOM 3026 C CA . LEU B 1 182 ? -22.203 -0.732 3.174 1 26.8 182 LEU B CA 1
ATOM 3027 C C . LEU B 1 182 ? -22.719 -0.577 4.602 1 26.8 182 LEU B C 1
ATOM 3029 O O . LEU B 1 182 ? -22.562 -1.488 5.422 1 26.8 182 LEU B O 1
#